Protein AF-0000000078023598 (afdb_homodimer)

Secondary structure (DSSP, 8-state):
----SS-TT-EEEETTT--EEEEEEEESS---SSPPSSGGGG-HHHHTS-EEEEEEE-TTS-EEEEEEEGGGEEE---S--TT-HHHHHHHHHHHHHHHS-----/----SS-TT-EEEETTT--EEEEEEEESS---SS--SSGGGG-HHHHTS-EEEEEEE-TTS-EEEEEEEGGGEEE---S--TT-HHHHHHHHHHHHHHHS-----

pLDDT: mean 86.5, std 14.93, range [25.38, 97.88]

Foldseek 3Di:
DLDQPDDALFWKAFPPQRWIKGFHDKDQFQDDPDDDPDCQCVDPVQRNHMKTFIFTQDPVRDTDTDIGTSVRIGHDDDLDDPVNVVRNVSSVVRVVVVVDDPPPD/DLDQPDDALFWKAFPPQRWIKGFHDKDQFQDDPDDDPDCQCVDPVQRNHMKTFIFTQDPVRDTDTDIGTSVRIGHDDDLDDPVNVVRNVSSVVRVVVVVDDPPPD

Sequence (210 aa):
MIASKFGIGQQVRHSLLGYLGVVVDIDPEYSLDEPAEDDLADNDALRSAPWYHVVMEDDDGQAVHTYLAEAQLSGESQDEHPEQPSMDELAASIRQQLQAPRLRNMIASKFGIGQQVRHSLLGYLGVVVDIDPEYSLDEPAEDDLADNDALRSAPWYHVVMEDDDGQAVHTYLAEAQLSGESQDEHPEQPSMDELAASIRQQLQAPRLRN

Structure (mmCIF, N/CA/C/O backbone):
data_AF-0000000078023598-model_v1
#
loop_
_entity.id
_entity.type
_entity.pdbx_description
1 polymer 'Heat shock protein HspQ'
#
loop_
_atom_site.group_PDB
_atom_site.id
_atom_site.type_symbol
_atom_site.label_atom_id
_atom_site.label_alt_id
_atom_site.label_comp_id
_atom_site.label_asym_id
_atom_site.label_entity_id
_atom_site.label_seq_id
_atom_site.pdbx_PDB_ins_code
_atom_site.Cartn_x
_atom_site.Cartn_y
_atom_site.Cartn_z
_atom_site.occupancy
_atom_site.B_iso_or_equiv
_atom_site.auth_seq_id
_atom_site.auth_comp_id
_atom_site.auth_asym_id
_atom_site.auth_atom_id
_atom_site.pdbx_PDB_model_num
ATOM 1 N N . MET A 1 1 ? 3.197 7.695 22.516 1 46.38 1 MET A N 1
ATOM 2 C CA . MET A 1 1 ? 2.373 7.039 21.516 1 46.38 1 MET A CA 1
ATOM 3 C C . MET A 1 1 ? 1.966 8.031 20.422 1 46.38 1 MET A C 1
ATOM 5 O O . MET A 1 1 ? 1.376 9.07 20.703 1 46.38 1 MET A O 1
ATOM 9 N N . ILE A 1 2 ? 2.893 8.289 19.469 1 59.94 2 ILE A N 1
ATOM 10 C CA . ILE A 1 2 ? 2.525 9.328 18.516 1 59.94 2 ILE A CA 1
ATOM 11 C C . ILE A 1 2 ? 1.099 9.094 18.016 1 59.94 2 ILE A C 1
ATOM 13 O O . ILE A 1 2 ? 0.744 7.977 17.625 1 59.94 2 ILE A O 1
ATOM 17 N N . ALA A 1 3 ? 0.263 10.062 18.422 1 77 3 ALA A N 1
ATOM 18 C CA . ALA A 1 3 ? -1.178 10.062 18.172 1 77 3 ALA A CA 1
ATOM 19 C C . ALA A 1 3 ? -1.483 10.234 16.688 1 77 3 ALA A C 1
ATOM 21 O O . ALA A 1 3 ? -1.343 11.328 16.141 1 77 3 ALA A O 1
ATOM 22 N N . SER A 1 4 ? -1.584 9.211 15.93 1 90.12 4 SER A N 1
ATOM 23 C CA . SER A 1 4 ? -2.049 9.305 14.547 1 90.12 4 SER A CA 1
ATOM 24 C C . SER A 1 4 ? -3.572 9.328 14.477 1 90.12 4 SER A C 1
ATOM 26 O O . SER A 1 4 ? -4.246 8.625 15.234 1 90.12 4 SER A O 1
ATOM 28 N N . LYS A 1 5 ? -4.102 10.227 13.711 1 93.88 5 LYS A N 1
ATOM 29 C CA . LYS A 1 5 ? -5.543 10.398 13.562 1 93.88 5 LYS A CA 1
ATOM 30 C C . LYS A 1 5 ? -6.168 9.219 12.828 1 93.88 5 LYS A C 1
ATOM 32 O O . LYS A 1 5 ? -7.316 8.852 13.094 1 93.88 5 LYS A O 1
ATOM 37 N N . PHE A 1 6 ? -5.449 8.688 11.938 1 96.25 6 PHE A N 1
ATOM 38 C CA . PHE A 1 6 ? -5.938 7.594 11.109 1 96.25 6 PHE A CA 1
ATOM 39 C C . PHE A 1 6 ? -5.09 6.34 11.312 1 96.25 6 PHE A C 1
ATOM 41 O O . PHE A 1 6 ? -3.9 6.434 11.617 1 96.25 6 PHE A O 1
ATOM 48 N N . GLY A 1 7 ? -5.746 5.184 11.18 1 93.69 7 GLY A N 1
ATOM 49 C CA . GLY A 1 7 ? -5.047 3.924 11.383 1 93.69 7 GLY A CA 1
ATOM 50 C C . GLY A 1 7 ? -4.836 3.145 10.094 1 93.69 7 GLY A C 1
ATOM 51 O O . GLY A 1 7 ? -5.477 3.428 9.078 1 93.69 7 GLY A O 1
ATOM 52 N N . ILE A 1 8 ? -3.926 2.188 10.211 1 93.31 8 ILE A N 1
ATOM 53 C CA . ILE A 1 8 ? -3.66 1.318 9.07 1 93.31 8 ILE A CA 1
ATOM 54 C C . ILE A 1 8 ? -4.918 0.528 8.719 1 93.31 8 ILE A C 1
ATOM 56 O O . ILE A 1 8 ? -5.598 0.007 9.609 1 93.31 8 ILE A O 1
ATOM 60 N N . GLY A 1 9 ? -5.23 0.438 7.41 1 94.88 9 GLY A N 1
ATOM 61 C CA . GLY A 1 9 ? -6.434 -0.244 6.957 1 94.88 9 GLY A CA 1
ATOM 62 C C . GLY A 1 9 ? -7.648 0.663 6.902 1 94.88 9 GLY A C 1
ATOM 63 O O . GLY A 1 9 ? -8.695 0.279 6.371 1 94.88 9 GLY A O 1
ATOM 64 N N . GLN A 1 10 ? -7.578 1.813 7.453 1 95.56 10 GLN A N 1
ATOM 65 C CA . GLN A 1 10 ? -8.664 2.783 7.445 1 95.56 10 GLN A CA 1
ATOM 66 C C . GLN A 1 10 ? -8.766 3.488 6.098 1 95.56 10 GLN A C 1
ATOM 68 O O . GLN A 1 10 ? -7.746 3.807 5.48 1 95.56 10 GLN A O 1
ATOM 73 N N . GLN A 1 11 ? -10.023 3.701 5.68 1 97.69 11 GLN A N 1
ATOM 74 C CA . GLN A 1 11 ? -10.227 4.461 4.453 1 97.69 11 GLN A CA 1
ATOM 75 C C . GLN A 1 11 ? -10.273 5.961 4.734 1 97.69 11 GLN A C 1
ATOM 77 O O . GLN A 1 11 ? -10.844 6.395 5.734 1 97.69 11 GLN A O 1
ATOM 82 N N . VAL A 1 12 ? -9.641 6.727 3.895 1 97.88 12 VAL A N 1
ATOM 83 C CA . VAL A 1 12 ? -9.531 8.172 4.039 1 97.88 12 VAL A CA 1
ATOM 84 C C . VAL A 1 12 ? -9.719 8.844 2.68 1 97.88 12 VAL A C 1
ATOM 86 O O . VAL A 1 12 ? -9.789 8.172 1.65 1 97.88 12 VAL A O 1
ATOM 89 N N . ARG A 1 13 ? -9.836 10.18 2.725 1 97.44 13 ARG A N 1
ATOM 90 C CA . ARG A 1 13 ? -9.906 10.961 1.495 1 97.44 13 ARG A CA 1
ATOM 91 C C . ARG A 1 13 ? -8.859 12.07 1.488 1 97.44 13 ARG A C 1
ATOM 93 O O . ARG A 1 13 ? -8.523 12.617 2.539 1 97.44 13 ARG A O 1
ATOM 100 N N . HIS A 1 14 ? -8.297 12.312 0.269 1 97.06 14 HIS A N 1
ATOM 101 C CA . HIS A 1 14 ? -7.488 13.516 0.123 1 97.06 14 HIS A CA 1
ATOM 102 C C . HIS A 1 14 ? -8.312 14.773 0.375 1 97.06 14 HIS A C 1
ATOM 104 O O . HIS A 1 14 ? -9.336 14.992 -0.283 1 97.06 14 HIS A O 1
ATOM 110 N N . SER A 1 15 ? -7.902 15.586 1.204 1 96 15 SER A N 1
ATOM 111 C CA . SER A 1 15 ? -8.703 16.719 1.678 1 96 15 SER A CA 1
ATOM 112 C C . SER A 1 15 ? -9.031 17.672 0.541 1 96 15 SER A C 1
ATOM 114 O O . SER A 1 15 ? -10.125 18.25 0.501 1 96 15 SER A O 1
ATOM 116 N N . LEU A 1 16 ? -8.195 17.859 -0.388 1 94.25 16 LEU A N 1
ATOM 117 C CA . LEU A 1 16 ? -8.367 18.844 -1.446 1 94.25 16 LEU A CA 1
ATOM 118 C C . LEU A 1 16 ? -8.977 18.203 -2.691 1 94.25 16 LEU A C 1
ATOM 120 O O . LEU A 1 16 ? -9.898 18.766 -3.297 1 94.25 16 LEU A O 1
ATOM 124 N N . LEU A 1 17 ? -8.547 17.031 -3.02 1 94.94 17 LEU A N 1
ATOM 125 C CA . LEU A 1 17 ? -8.93 16.422 -4.289 1 94.94 17 LEU A CA 1
ATOM 126 C C . LEU A 1 17 ? -10.117 15.477 -4.102 1 94.94 17 LEU A C 1
ATOM 128 O O . LEU A 1 17 ? -10.797 15.125 -5.066 1 94.94 17 LEU A O 1
ATOM 132 N N . GLY A 1 18 ? -10.289 14.992 -2.895 1 95.69 18 GLY A N 1
ATOM 133 C CA . GLY A 1 18 ? -11.414 14.133 -2.586 1 95.69 18 GLY A CA 1
ATOM 134 C C . GLY A 1 18 ? -11.188 12.688 -2.998 1 95.69 18 GLY A C 1
ATOM 135 O O . GLY A 1 18 ? -12.117 11.875 -2.957 1 95.69 18 GLY A O 1
ATOM 136 N N . TYR A 1 19 ? -10.039 12.359 -3.416 1 96.44 19 TYR A N 1
ATOM 137 C CA . TYR A 1 19 ? -9.734 10.992 -3.834 1 96.44 19 TYR A CA 1
ATOM 138 C C . TYR A 1 19 ? -9.844 10.023 -2.66 1 96.44 19 TYR A C 1
ATOM 140 O O . TYR A 1 19 ? -9.336 10.305 -1.572 1 96.44 19 TYR A O 1
ATOM 148 N N . LEU A 1 20 ? -10.531 8.914 -2.939 1 97.25 20 LEU A N 1
ATOM 149 C CA . LEU A 1 20 ? -10.648 7.867 -1.934 1 97.25 20 LEU A CA 1
ATOM 150 C C . LEU A 1 20 ? -9.375 7.039 -1.857 1 97.25 20 LEU A C 1
ATOM 152 O O . LEU A 1 20 ? -8.773 6.715 -2.887 1 97.25 20 LEU A O 1
ATOM 156 N N . GLY A 1 21 ? -9 6.723 -0.637 1 97.69 21 GLY A N 1
ATOM 157 C CA . GLY A 1 21 ? -7.812 5.91 -0.458 1 97.69 21 GLY A CA 1
ATOM 158 C C . GLY A 1 21 ? -7.844 5.074 0.81 1 97.69 21 GLY A C 1
ATOM 159 O O . GLY A 1 21 ? -8.805 5.141 1.577 1 97.69 21 GLY A O 1
ATOM 160 N N . VAL A 1 22 ? -6.816 4.199 0.979 1 97.38 22 VAL A N 1
ATOM 161 C CA . VAL A 1 22 ? -6.645 3.322 2.135 1 97.38 22 VAL A CA 1
ATOM 162 C C . VAL A 1 22 ? -5.25 3.508 2.723 1 97.38 22 VAL A C 1
ATOM 164 O O . VAL A 1 22 ? -4.254 3.494 1.994 1 97.38 22 VAL A O 1
ATOM 167 N N . VAL A 1 23 ? -5.172 3.68 4.109 1 96.81 23 VAL A N 1
ATOM 168 C CA . VAL A 1 23 ? -3.887 3.828 4.785 1 96.81 23 VAL A CA 1
ATOM 169 C C . VAL A 1 23 ? -3.176 2.479 4.848 1 96.81 23 VAL A C 1
ATOM 171 O O . VAL A 1 23 ? -3.713 1.513 5.398 1 96.81 23 VAL A O 1
ATOM 174 N N . VAL A 1 24 ? -1.938 2.473 4.336 1 95.94 24 VAL A N 1
ATOM 175 C CA . VAL A 1 24 ? -1.23 1.196 4.312 1 95.94 24 VAL A CA 1
ATOM 176 C C . VAL A 1 24 ? -0.095 1.216 5.332 1 95.94 24 VAL A C 1
ATOM 178 O O . VAL A 1 24 ? 0.401 0.162 5.738 1 95.94 24 VAL A O 1
ATOM 181 N N . ASP A 1 25 ? 0.385 2.354 5.676 1 94.62 25 ASP A N 1
ATOM 182 C CA . ASP A 1 25 ? 1.445 2.512 6.664 1 94.62 25 ASP A CA 1
ATOM 183 C C . ASP A 1 25 ? 1.457 3.928 7.238 1 94.62 25 ASP A C 1
ATOM 185 O O . ASP A 1 25 ? 0.926 4.855 6.621 1 94.62 25 ASP A O 1
ATOM 189 N N . ILE A 1 26 ? 2.037 4.023 8.438 1 93.81 26 ILE A N 1
ATOM 190 C CA . ILE A 1 26 ? 2.082 5.312 9.117 1 93.81 26 ILE A CA 1
ATOM 191 C C . ILE A 1 26 ? 3.494 5.574 9.633 1 93.81 26 ILE A C 1
ATOM 193 O O . ILE A 1 26 ? 4.094 4.719 10.289 1 93.81 26 ILE A O 1
ATOM 197 N N . ASP A 1 27 ? 3.98 6.754 9.32 1 92 27 ASP A N 1
ATOM 198 C CA . ASP A 1 27 ? 5.227 7.246 9.898 1 92 27 ASP A CA 1
ATOM 199 C C . ASP A 1 27 ? 4.961 8.344 10.922 1 92 27 ASP A C 1
ATOM 201 O O . ASP A 1 27 ? 4.234 9.297 10.641 1 92 27 ASP A O 1
ATOM 205 N N . PRO A 1 28 ? 5.602 8.18 12.086 1 91.75 28 PRO A N 1
ATOM 206 C CA . PRO A 1 28 ? 5.383 9.203 13.109 1 91.75 28 PRO A CA 1
ATOM 207 C C . PRO A 1 28 ? 5.793 10.602 12.641 1 91.75 28 PRO A C 1
ATOM 209 O O . PRO A 1 28 ? 5.25 11.594 13.117 1 91.75 28 PRO A O 1
ATOM 212 N N . GLU A 1 29 ? 6.793 10.602 11.789 1 91.19 29 GLU A N 1
ATOM 213 C CA . GLU A 1 29 ? 7.262 11.828 11.164 1 91.19 29 GLU A CA 1
ATOM 214 C C . GLU A 1 29 ? 7.711 11.586 9.727 1 91.19 29 GLU A C 1
ATOM 216 O O . GLU A 1 29 ? 7.832 10.438 9.297 1 91.19 29 GLU A O 1
ATOM 221 N N . TYR A 1 30 ? 7.852 12.773 8.938 1 89.81 30 TYR A N 1
ATOM 222 C CA . TYR A 1 30 ? 8.32 12.625 7.566 1 89.81 30 TYR A CA 1
ATOM 223 C C . TYR A 1 30 ? 9.586 11.781 7.508 1 89.81 30 TYR A C 1
ATOM 225 O O . TYR A 1 30 ? 10.539 12.039 8.25 1 89.81 30 TYR A O 1
ATOM 233 N N . SER A 1 31 ? 9.609 10.781 6.621 1 85.25 31 SER A N 1
ATOM 234 C CA . SER A 1 31 ? 10.711 9.828 6.684 1 85.25 31 SER A CA 1
ATOM 235 C C . SER A 1 31 ? 11.32 9.602 5.309 1 85.25 31 SER A C 1
ATOM 237 O O . SER A 1 31 ? 12.203 8.75 5.145 1 85.25 31 SER A O 1
ATOM 239 N N . LEU A 1 32 ? 10.938 10.312 4.27 1 83.81 32 LEU A N 1
ATOM 240 C CA . LEU A 1 32 ? 11.5 10.094 2.939 1 83.81 32 LEU A CA 1
ATOM 241 C C . LEU A 1 32 ? 12.727 10.969 2.713 1 83.81 32 LEU A C 1
ATOM 243 O O . LEU A 1 32 ? 12.805 12.078 3.24 1 83.81 32 LEU A O 1
ATOM 247 N N . ASP A 1 33 ? 13.648 10.336 1.998 1 74.62 33 ASP A N 1
ATOM 248 C CA . ASP A 1 33 ? 14.852 11.102 1.668 1 74.62 33 ASP A CA 1
ATOM 249 C C . ASP A 1 33 ? 14.555 12.141 0.586 1 74.62 33 ASP A C 1
ATOM 251 O O . ASP A 1 33 ? 15.117 13.234 0.607 1 74.62 33 ASP A O 1
ATOM 255 N N . GLU A 1 34 ? 13.789 11.703 -0.393 1 62.75 34 GLU A N 1
ATOM 256 C CA . GLU A 1 34 ? 13.531 12.656 -1.473 1 62.75 34 GLU A CA 1
ATOM 257 C C . GLU A 1 34 ? 12.344 13.555 -1.144 1 62.75 34 GLU A C 1
ATOM 259 O O . GLU A 1 34 ? 11.312 13.086 -0.651 1 62.75 34 GLU A O 1
ATOM 264 N N . PRO A 1 35 ? 12.625 14.758 -1.331 1 55.38 35 PRO A N 1
ATOM 265 C CA . PRO A 1 35 ? 11.586 15.742 -1.008 1 55.38 35 PRO A CA 1
ATOM 266 C C . PRO A 1 35 ? 10.25 15.414 -1.669 1 55.38 35 PRO A C 1
ATOM 268 O O . PRO A 1 35 ? 10.219 14.836 -2.756 1 55.38 35 PRO A O 1
ATOM 271 N N . ALA A 1 36 ? 9.273 15.352 -0.817 1 55.97 36 ALA A N 1
ATOM 272 C CA . ALA A 1 36 ? 7.914 15.234 -1.339 1 55.97 36 ALA A CA 1
ATOM 273 C C . ALA A 1 36 ? 7.672 16.219 -2.471 1 55.97 36 ALA A C 1
ATOM 275 O O . ALA A 1 36 ? 8.32 17.266 -2.537 1 55.97 36 ALA A O 1
ATOM 276 N N . GLU A 1 37 ? 7.16 15.641 -3.625 1 55.44 37 GLU A N 1
ATOM 277 C CA . GLU A 1 37 ? 6.82 16.594 -4.672 1 55.44 37 GLU A CA 1
ATOM 278 C C . GLU A 1 37 ? 6.23 17.875 -4.078 1 55.44 37 GLU A C 1
ATOM 280 O O . GLU A 1 37 ? 6.316 18.938 -4.688 1 55.44 37 GLU A O 1
ATOM 285 N N . ASP A 1 38 ? 5.617 17.688 -2.949 1 56.69 38 ASP A N 1
ATOM 286 C CA . ASP A 1 38 ? 4.941 18.875 -2.445 1 56.69 38 ASP A CA 1
ATOM 287 C C . ASP A 1 38 ? 5.781 19.578 -1.38 1 56.69 38 ASP A C 1
ATOM 289 O O . ASP A 1 38 ? 6.52 18.922 -0.636 1 56.69 38 ASP A O 1
ATOM 293 N N . ASP A 1 39 ? 5.793 20.844 -1.465 1 60.84 39 ASP A N 1
ATOM 294 C CA . ASP A 1 39 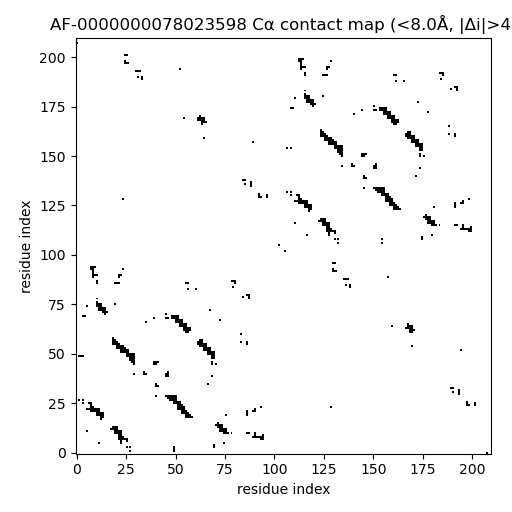? 6.453 21.812 -0.61 1 60.84 39 ASP A CA 1
ATOM 295 C C . ASP A 1 39 ? 6.062 21.625 0.853 1 60.84 39 ASP A C 1
ATOM 297 O O . ASP A 1 39 ? 6.602 22.297 1.738 1 60.84 39 ASP A O 1
ATOM 301 N N . LEU A 1 40 ? 5.223 20.719 1.104 1 73.62 40 LEU A N 1
ATOM 302 C CA . LEU A 1 40 ? 4.742 20.578 2.475 1 73.62 40 LEU A CA 1
ATOM 303 C C . LEU A 1 40 ? 5.832 20 3.373 1 73.62 40 LEU A C 1
ATOM 305 O O . LEU A 1 40 ? 5.941 20.375 4.543 1 73.62 40 LEU A O 1
ATOM 309 N N . ALA A 1 41 ? 6.645 19.297 2.695 1 69.69 41 ALA A N 1
ATOM 310 C CA . ALA A 1 41 ? 7.707 18.656 3.469 1 69.69 41 ALA A CA 1
ATOM 311 C C . ALA A 1 41 ? 8.781 19.672 3.852 1 69.69 41 ALA A C 1
ATOM 313 O O . ALA A 1 41 ? 9.672 19.359 4.652 1 69.69 41 ALA A O 1
ATOM 314 N N . ASP A 1 42 ? 8.562 20.781 3.344 1 76.94 42 ASP A N 1
ATOM 315 C CA . ASP A 1 42 ? 9.523 21.828 3.699 1 76.94 42 ASP A CA 1
ATOM 316 C C . ASP A 1 42 ? 9.109 22.547 4.977 1 76.94 42 ASP A C 1
ATOM 318 O O . ASP A 1 42 ? 9.883 23.328 5.539 1 76.94 42 ASP A O 1
ATOM 322 N N . ASN A 1 43 ? 7.922 22.281 5.332 1 82.31 43 ASN A N 1
ATOM 323 C CA . ASN A 1 43 ? 7.402 22.844 6.574 1 82.31 43 ASN A CA 1
ATOM 324 C C . ASN A 1 43 ? 7.742 21.969 7.777 1 82.31 43 ASN A C 1
ATOM 326 O O . ASN A 1 43 ? 7.25 20.844 7.883 1 82.31 43 ASN A O 1
ATOM 330 N N . ASP A 1 44 ? 8.523 22.453 8.602 1 83.06 44 ASP A N 1
ATOM 331 C CA . ASP A 1 44 ? 9.031 21.703 9.742 1 83.06 44 ASP A CA 1
ATOM 332 C C . ASP A 1 44 ? 7.891 21.172 10.602 1 83.06 44 ASP A C 1
ATOM 334 O O . ASP A 1 44 ? 7.961 20.047 11.109 1 83.06 44 ASP A O 1
ATOM 338 N N . ALA A 1 45 ? 6.969 22.047 10.797 1 85.62 45 ALA A N 1
ATOM 339 C CA . ALA A 1 45 ? 5.832 21.641 11.617 1 85.62 45 ALA A CA 1
ATOM 340 C C . ALA A 1 45 ? 5.125 20.438 11.016 1 85.62 45 ALA A C 1
ATOM 342 O O . ALA A 1 45 ? 4.723 19.516 11.742 1 85.62 45 ALA A O 1
ATOM 343 N N . LEU A 1 46 ? 5.02 20.5 9.727 1 85.88 46 LEU A N 1
ATOM 344 C CA . LEU A 1 46 ? 4.359 19.391 9.055 1 85.88 46 LEU A CA 1
ATOM 345 C C . LEU A 1 46 ? 5.258 18.156 9.039 1 85.88 46 LEU A C 1
ATOM 347 O O . LEU A 1 46 ? 4.77 17.031 9.133 1 85.88 46 LEU A O 1
ATOM 351 N N . ARG A 1 47 ? 6.477 18.375 9 1 87.12 47 ARG A N 1
ATOM 352 C CA . ARG A 1 47 ? 7.41 17.25 8.961 1 87.12 47 ARG A CA 1
ATOM 353 C C . ARG A 1 47 ? 7.41 16.484 10.281 1 87.12 47 ARG A C 1
ATOM 355 O O . ARG A 1 47 ? 7.691 15.289 10.305 1 87.12 47 ARG A O 1
ATOM 362 N N . SER A 1 48 ? 7.074 17.203 11.359 1 89 48 SER A N 1
ATOM 363 C CA . SER A 1 48 ? 7.109 16.594 12.68 1 89 48 SER A CA 1
ATOM 364 C C . SER A 1 48 ? 5.773 15.938 13.016 1 89 48 SER A C 1
ATOM 366 O O . SER A 1 48 ? 5.637 15.305 14.07 1 89 48 SER A O 1
ATOM 368 N N . ALA A 1 49 ? 4.855 16.031 12.102 1 91.62 49 ALA A N 1
ATOM 369 C CA . ALA A 1 49 ? 3.551 15.398 12.258 1 91.62 49 ALA A CA 1
ATOM 370 C C . ALA A 1 49 ? 3.521 14.031 11.586 1 91.62 49 ALA A C 1
ATOM 372 O O . ALA A 1 49 ? 4.414 13.703 10.797 1 91.62 49 ALA A O 1
ATOM 373 N N . PRO A 1 50 ? 2.549 13.25 11.938 1 94.19 50 PRO A N 1
ATOM 374 C CA . PRO A 1 50 ? 2.449 11.938 11.297 1 94.19 50 PRO A CA 1
ATOM 375 C C . PRO A 1 50 ? 2.221 12.031 9.789 1 94.19 50 PRO A C 1
ATOM 377 O O . PRO A 1 50 ? 1.461 12.891 9.328 1 94.19 50 PRO A O 1
ATOM 380 N N . TRP A 1 51 ? 2.904 11.211 9.055 1 93.81 51 TRP A N 1
ATOM 381 C CA . TRP A 1 51 ? 2.742 11.047 7.613 1 93.81 51 TRP A CA 1
ATOM 382 C C . TRP A 1 51 ? 2.236 9.648 7.277 1 93.81 51 TRP A C 1
ATOM 384 O O . TRP A 1 51 ? 2.574 8.68 7.961 1 93.81 51 TRP A O 1
ATOM 394 N N . TYR A 1 52 ? 1.472 9.57 6.195 1 95.38 52 TYR A N 1
ATOM 395 C CA . TYR A 1 52 ? 0.753 8.344 5.887 1 95.38 52 TYR A CA 1
ATOM 396 C C . TYR A 1 52 ? 1.069 7.863 4.477 1 95.38 52 TYR A C 1
ATOM 398 O O . TYR A 1 52 ? 1.071 8.656 3.531 1 95.38 52 TYR A O 1
ATOM 406 N N . HIS A 1 53 ? 1.444 6.602 4.406 1 95.44 53 HIS A N 1
ATOM 407 C CA . HIS A 1 53 ? 1.429 5.949 3.102 1 95.44 53 HIS A CA 1
ATOM 408 C C . HIS A 1 53 ? 0.019 5.504 2.725 1 95.44 53 HIS A C 1
ATOM 410 O O . HIS A 1 53 ? -0.546 4.609 3.357 1 95.44 53 HIS A O 1
ATOM 416 N N . VAL A 1 54 ? -0.529 6.066 1.616 1 97.12 54 VAL A N 1
ATOM 417 C CA . VAL A 1 54 ? -1.92 5.836 1.242 1 97.12 54 VAL A CA 1
ATOM 418 C C . VAL A 1 54 ? -1.995 5.383 -0.214 1 97.12 54 VAL A C 1
ATOM 420 O O . VAL A 1 54 ? -1.312 5.938 -1.079 1 97.12 54 VAL A O 1
ATOM 423 N N . VAL A 1 55 ? -2.758 4.367 -0.447 1 97.12 55 VAL A N 1
ATOM 424 C CA . VAL A 1 55 ? -3.127 4.012 -1.813 1 97.12 55 VAL A CA 1
ATOM 425 C C . VAL A 1 55 ? -4.434 4.707 -2.193 1 97.12 55 VAL A C 1
ATOM 427 O O . VAL A 1 55 ? -5.492 4.406 -1.636 1 97.12 55 VAL A O 1
ATOM 430 N N . MET A 1 56 ? -4.305 5.617 -3.182 1 96.94 56 MET A N 1
ATOM 431 C CA . MET A 1 56 ? -5.465 6.414 -3.582 1 96.94 56 MET A CA 1
ATOM 432 C C . MET A 1 56 ? -5.871 6.094 -5.016 1 96.94 56 MET A C 1
ATOM 434 O O . MET A 1 56 ? -5.02 5.859 -5.871 1 96.94 56 MET A O 1
ATOM 438 N N . GLU A 1 57 ? -7.121 6.125 -5.164 1 95.31 57 GLU A N 1
ATOM 439 C CA . GLU A 1 57 ? -7.613 5.984 -6.531 1 95.31 57 GLU A CA 1
ATOM 440 C C . GLU A 1 57 ? -7.785 7.348 -7.199 1 95.31 57 GLU A C 1
ATOM 442 O O . GLU A 1 57 ? -8.531 8.195 -6.707 1 95.31 57 GLU A O 1
ATOM 447 N N . ASP A 1 58 ? -7.105 7.453 -8.289 1 92.38 58 ASP A N 1
ATOM 448 C CA . ASP A 1 58 ? -7.18 8.75 -8.961 1 92.38 58 ASP A CA 1
ATOM 449 C C . ASP A 1 58 ? -8.359 8.797 -9.93 1 92.38 58 ASP A C 1
ATOM 451 O O . ASP A 1 58 ? -9.203 7.891 -9.938 1 92.38 58 ASP A O 1
ATOM 455 N N . ASP A 1 59 ? -8.453 9.891 -10.758 1 91.75 59 ASP A N 1
ATOM 456 C CA . ASP A 1 59 ? -9.586 10.125 -11.641 1 91.75 59 ASP A CA 1
ATOM 457 C C . ASP A 1 59 ? -9.664 9.062 -12.742 1 91.75 59 ASP A C 1
ATOM 459 O O . ASP A 1 59 ? -10.727 8.836 -13.32 1 91.75 59 ASP A O 1
ATOM 463 N N . ASP A 1 60 ? -8.586 8.383 -13.055 1 89.75 60 ASP A N 1
ATOM 464 C CA . ASP A 1 60 ? -8.539 7.352 -14.078 1 89.75 60 ASP A CA 1
ATOM 465 C C . ASP A 1 60 ? -8.836 5.973 -13.484 1 89.75 60 ASP A C 1
ATOM 467 O O . ASP A 1 60 ? -8.781 4.965 -14.195 1 89.75 60 ASP A O 1
ATOM 471 N N . GLY A 1 61 ? -9.086 5.941 -12.211 1 90.06 61 GLY A N 1
ATOM 472 C CA . GLY A 1 61 ? -9.391 4.691 -11.539 1 90.06 61 GLY A CA 1
ATOM 473 C C . GLY A 1 61 ? -8.148 3.902 -11.156 1 90.06 61 GLY A C 1
ATOM 474 O O . GLY A 1 61 ? -8.242 2.715 -10.836 1 90.06 61 GLY A O 1
ATOM 475 N N . GLN A 1 62 ? -7.02 4.559 -11.266 1 91.56 62 GLN A N 1
ATOM 476 C CA . GLN A 1 62 ? -5.777 3.887 -10.891 1 91.56 62 GLN A CA 1
ATOM 477 C C . GLN A 1 62 ? -5.492 4.051 -9.398 1 91.56 62 GLN A C 1
ATOM 479 O O . GLN A 1 62 ? -5.699 5.129 -8.844 1 91.56 62 GLN A O 1
ATOM 484 N N . ALA A 1 63 ? -5.07 2.963 -8.836 1 95.31 63 ALA A N 1
ATOM 485 C CA . ALA A 1 63 ? -4.695 3.002 -7.426 1 95.31 63 ALA A CA 1
ATOM 486 C C . ALA A 1 63 ? -3.227 3.385 -7.262 1 95.31 63 ALA A C 1
ATOM 488 O O . ALA A 1 63 ? -2.338 2.549 -7.441 1 95.31 63 ALA A O 1
ATOM 489 N N . VAL A 1 64 ? -2.996 4.59 -6.832 1 95.38 64 VAL A N 1
ATOM 490 C CA . VAL A 1 64 ? -1.633 5.109 -6.777 1 95.38 64 VAL A CA 1
ATOM 491 C C . VAL A 1 64 ? -1.208 5.285 -5.32 1 95.38 64 VAL A C 1
ATOM 493 O O . VAL A 1 64 ? -1.96 5.828 -4.508 1 95.38 64 VAL A O 1
ATOM 496 N N . HIS A 1 65 ? -0.011 4.809 -5.047 1 95.75 65 HIS A N 1
ATOM 497 C CA . HIS A 1 65 ? 0.544 5.031 -3.719 1 95.75 65 HIS A CA 1
ATOM 498 C C . HIS A 1 65 ? 0.994 6.477 -3.543 1 95.75 65 HIS A C 1
ATOM 500 O O . HIS A 1 65 ? 1.727 7.008 -4.379 1 95.75 65 HIS A O 1
ATOM 506 N N . THR A 1 66 ? 0.576 7.066 -2.461 1 94.19 66 THR A N 1
ATOM 507 C CA . THR A 1 66 ? 0.89 8.461 -2.162 1 94.19 66 THR A CA 1
ATOM 508 C C . THR A 1 66 ? 1.317 8.617 -0.706 1 94.19 66 THR A C 1
ATOM 510 O O . THR A 1 66 ? 0.85 7.883 0.166 1 94.19 66 THR A O 1
ATOM 513 N N . TYR A 1 67 ? 2.289 9.414 -0.569 1 94 67 TYR A N 1
ATOM 514 C CA . TYR A 1 67 ? 2.76 9.758 0.767 1 94 67 TYR A CA 1
ATOM 515 C C . TYR A 1 67 ? 2.26 11.141 1.181 1 94 67 TYR A C 1
ATOM 517 O O . TYR A 1 67 ? 2.689 12.148 0.626 1 94 67 TYR A O 1
ATOM 525 N N . LEU A 1 68 ? 1.37 11.25 2.268 1 94.69 68 LEU A N 1
ATOM 526 C CA . LEU A 1 68 ? 0.665 12.484 2.59 1 94.69 68 LEU A CA 1
ATOM 527 C C . LEU A 1 68 ? 0.795 12.812 4.074 1 94.69 68 LEU A C 1
ATOM 529 O O . LEU A 1 68 ? 0.785 11.914 4.914 1 94.69 68 LEU A O 1
ATOM 533 N N . ALA A 1 69 ? 0.791 14.109 4.285 1 94.81 69 ALA A N 1
ATOM 534 C CA . ALA A 1 69 ? 0.733 14.57 5.672 1 94.81 69 ALA A CA 1
ATOM 535 C C . ALA A 1 69 ? -0.673 14.414 6.242 1 94.81 69 ALA A C 1
ATOM 537 O O . ALA A 1 69 ? -1.657 14.438 5.5 1 94.81 69 ALA A O 1
ATOM 538 N N . GLU A 1 70 ? -0.729 14.328 7.59 1 95.19 70 GLU A N 1
ATOM 539 C CA . GLU A 1 70 ? -2.014 14.188 8.266 1 95.19 70 GLU A CA 1
ATOM 540 C C . GLU A 1 70 ? -2.971 15.312 7.871 1 95.19 70 GLU A C 1
ATOM 542 O O . GLU A 1 70 ? -4.168 15.078 7.684 1 95.19 70 GLU A O 1
ATOM 547 N N . ALA A 1 71 ? -2.43 16.453 7.625 1 93.5 71 ALA A N 1
ATOM 548 C CA . ALA A 1 71 ? -3.223 17.641 7.297 1 93.5 71 ALA A CA 1
ATOM 549 C C . ALA A 1 71 ? -3.857 17.516 5.918 1 93.5 71 ALA A C 1
ATOM 551 O O . ALA A 1 71 ? -4.809 18.219 5.594 1 93.5 71 ALA A O 1
ATOM 552 N N . GLN A 1 72 ? -3.387 16.609 5.105 1 95.38 72 GLN A N 1
ATOM 553 C CA . GLN A 1 72 ? -3.871 16.469 3.738 1 95.38 72 GLN A CA 1
ATOM 554 C C . GLN A 1 72 ? -4.941 15.391 3.641 1 95.38 72 GLN A C 1
ATOM 556 O O . GLN A 1 72 ? -5.465 15.117 2.557 1 95.38 72 GLN A O 1
ATOM 561 N N . LEU A 1 73 ? -5.215 14.805 4.738 1 96.69 73 LEU A N 1
ATOM 562 C CA . LEU A 1 73 ? -6.16 13.695 4.742 1 96.69 73 LEU A CA 1
ATOM 563 C C . LEU A 1 73 ? -7.426 14.055 5.508 1 96.69 73 LEU A C 1
ATOM 565 O O . LEU A 1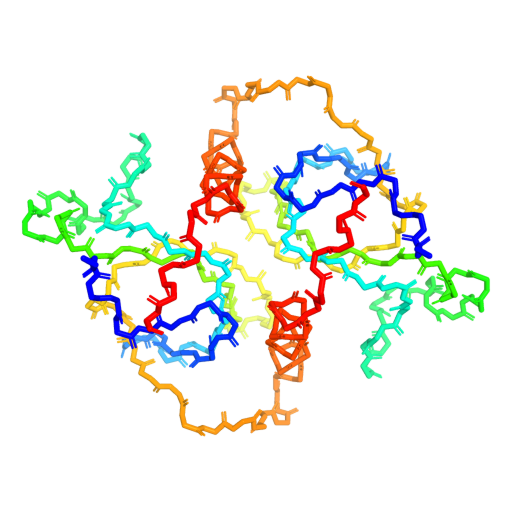 73 ? -7.375 14.82 6.477 1 96.69 73 LEU A O 1
ATOM 569 N N . SER A 1 74 ? -8.477 13.57 5.047 1 97.06 74 SER A N 1
ATOM 570 C CA . SER A 1 74 ? -9.742 13.633 5.762 1 97.06 74 SER A CA 1
ATOM 571 C C . SER A 1 74 ? -10.328 12.242 5.973 1 97.06 74 SER A C 1
ATOM 573 O O . SER A 1 74 ? -10.062 11.328 5.195 1 97.06 74 SER A O 1
ATOM 575 N N . GLY A 1 75 ? -11.062 12.062 7.008 1 95.19 75 GLY A N 1
ATOM 576 C CA . GLY A 1 75 ? -11.68 10.781 7.301 1 95.19 75 GLY A CA 1
ATOM 577 C C . GLY A 1 75 ? -12.781 10.414 6.324 1 95.19 75 GLY A C 1
ATOM 578 O O . GLY A 1 75 ? -13.398 11.289 5.715 1 95.19 75 GLY A O 1
ATOM 579 N N . GLU A 1 76 ? -12.867 9.156 6.074 1 95.12 76 GLU A N 1
ATOM 580 C CA . GLU A 1 76 ? -13.969 8.609 5.289 1 95.12 76 GLU A CA 1
ATOM 581 C C . GLU A 1 76 ? -14.906 7.777 6.156 1 95.12 76 GLU A C 1
ATOM 583 O O . GLU A 1 76 ? -14.477 6.832 6.82 1 95.12 76 GLU A O 1
ATOM 588 N N . SER A 1 77 ? -16.125 8.102 6.145 1 89.62 77 SER A N 1
ATOM 589 C CA . SER A 1 77 ? -17.078 7.457 7.047 1 89.62 77 SER A CA 1
ATOM 590 C C . SER A 1 77 ? -17.766 6.281 6.375 1 89.62 77 SER A C 1
ATOM 592 O O . SER A 1 77 ? -18.203 5.34 7.043 1 89.62 77 SER A O 1
ATOM 594 N N . GLN A 1 78 ? -17.828 6.316 5.055 1 89.81 78 GLN A N 1
ATOM 595 C CA . GLN A 1 78 ? -18.5 5.242 4.332 1 89.81 78 GLN A CA 1
ATOM 596 C C . GLN A 1 78 ? -17.609 4.004 4.23 1 89.81 78 GLN A C 1
ATOM 598 O O . GLN A 1 78 ? -16.422 4.109 3.92 1 89.81 78 GLN A O 1
ATOM 603 N N . ASP A 1 79 ? -18.219 2.912 4.426 1 86.5 79 ASP A N 1
ATOM 604 C CA . ASP A 1 79 ? -17.453 1.668 4.371 1 86.5 79 ASP A CA 1
ATOM 605 C C . ASP A 1 79 ? -17.516 1.042 2.98 1 86.5 79 ASP A C 1
ATOM 607 O O . ASP A 1 79 ? -16.656 0.25 2.609 1 86.5 79 ASP A O 1
ATOM 611 N N . GLU A 1 80 ? -18.562 1.398 2.402 1 91.62 80 GLU A N 1
ATOM 612 C CA . GLU A 1 80 ? -18.75 0.811 1.078 1 91.62 80 GLU A CA 1
ATOM 613 C C . GLU A 1 80 ? -18.75 1.884 -0.007 1 91.62 80 GLU A C 1
ATOM 615 O O . GLU A 1 80 ? -19.422 2.908 0.125 1 91.62 80 GLU A O 1
ATOM 620 N N . HIS A 1 81 ? -18.016 1.6 -0.991 1 94.38 81 HIS A N 1
ATOM 621 C CA . HIS A 1 81 ? -17.922 2.479 -2.15 1 94.38 81 HIS A CA 1
ATOM 622 C C . HIS A 1 81 ? -18.109 1.703 -3.449 1 94.38 81 HIS A C 1
ATOM 624 O O . HIS A 1 81 ? -17.125 1.245 -4.047 1 94.38 81 HIS A O 1
ATOM 630 N N . PRO A 1 82 ? -19.391 1.615 -3.904 1 89.94 82 PRO A N 1
ATOM 631 C CA . PRO A 1 82 ? -19.688 0.799 -5.086 1 89.94 82 PRO A CA 1
ATOM 632 C C . PRO A 1 82 ? -18.906 1.241 -6.32 1 89.94 82 PRO A C 1
ATOM 634 O O . PRO A 1 82 ? -18.625 0.426 -7.203 1 89.94 82 PRO A O 1
ATOM 637 N N . GLU A 1 83 ? -18.547 2.518 -6.41 1 90.06 83 GLU A N 1
ATOM 638 C CA . GLU A 1 83 ? -17.812 3.039 -7.566 1 90.06 83 GLU A CA 1
ATOM 639 C C . GLU A 1 83 ? -16.328 2.73 -7.465 1 90.06 83 GLU A C 1
ATOM 641 O O . GLU A 1 83 ? -15.594 2.861 -8.445 1 90.06 83 GLU A O 1
ATOM 646 N N . GLN A 1 84 ? -15.859 2.371 -6.344 1 91.75 84 GLN A N 1
ATOM 647 C CA . GLN A 1 84 ? -14.453 2.084 -6.102 1 91.75 84 GLN A CA 1
ATOM 648 C C . GLN A 1 84 ? -14.289 0.857 -5.207 1 91.75 84 GLN A C 1
ATOM 650 O O . GLN A 1 84 ? -13.688 0.939 -4.137 1 91.75 84 GLN A O 1
ATOM 655 N N . PRO A 1 85 ? -14.758 -0.304 -5.695 1 90.06 85 PRO A N 1
ATOM 656 C CA . PRO A 1 85 ? -14.719 -1.516 -4.871 1 90.06 85 PRO A CA 1
ATOM 657 C C . PRO A 1 85 ? -13.297 -1.96 -4.531 1 90.06 85 PRO A C 1
ATOM 659 O O . PRO A 1 85 ? -13.078 -2.604 -3.504 1 90.06 85 PRO A O 1
ATOM 662 N N . SER A 1 86 ? -12.344 -1.658 -5.41 1 88.31 86 SER A N 1
ATOM 663 C CA . SER A 1 86 ? -10.961 -2.053 -5.164 1 88.31 86 SER A CA 1
ATOM 664 C C . SER A 1 86 ? -10.438 -1.456 -3.863 1 88.31 86 SER A C 1
ATOM 666 O O . SER A 1 86 ? -9.68 -2.104 -3.137 1 88.31 86 SER A O 1
ATOM 668 N N . MET A 1 87 ? -10.867 -0.258 -3.559 1 94.5 87 MET A N 1
ATOM 669 C CA . MET A 1 87 ? -10.453 0.394 -2.32 1 94.5 87 MET A CA 1
ATOM 670 C C . MET A 1 87 ? -11.062 -0.301 -1.108 1 94.5 87 MET A C 1
ATOM 672 O O . MET A 1 87 ? -10.398 -0.468 -0.082 1 94.5 87 MET A O 1
ATOM 676 N N . ASP A 1 88 ? -12.328 -0.708 -1.227 1 94.44 88 ASP A N 1
ATOM 677 C CA . ASP A 1 88 ? -12.977 -1.437 -0.143 1 94.44 88 ASP A CA 1
ATOM 678 C C . ASP A 1 88 ? -12.289 -2.777 0.108 1 94.44 88 ASP A C 1
ATOM 680 O O . ASP A 1 88 ? -12.086 -3.168 1.258 1 94.44 88 ASP A O 1
ATOM 684 N N . GLU A 1 89 ? -11.953 -3.373 -0.91 1 91.62 89 GLU A N 1
ATOM 685 C CA . GLU A 1 89 ? -11.328 -4.688 -0.812 1 91.62 89 GLU A CA 1
ATOM 686 C C . GLU A 1 89 ? -9.93 -4.59 -0.201 1 91.62 89 GLU A C 1
ATOM 688 O O . GLU A 1 89 ? -9.555 -5.41 0.64 1 91.62 89 GLU A O 1
ATOM 693 N N . LEU A 1 90 ? -9.18 -3.617 -0.712 1 94 90 LEU A N 1
ATOM 694 C CA . LEU A 1 90 ? -7.855 -3.408 -0.135 1 94 90 LEU A CA 1
ATOM 695 C C . LEU A 1 90 ? -7.953 -3.109 1.356 1 94 90 LEU A C 1
ATOM 697 O O . LEU A 1 90 ? -7.219 -3.684 2.16 1 94 90 LEU A O 1
ATOM 701 N N . ALA A 1 91 ? -8.844 -2.277 1.718 1 95.81 91 ALA A N 1
ATOM 702 C CA . ALA A 1 91 ? -9.039 -1.932 3.123 1 95.81 91 ALA A CA 1
ATOM 703 C C . ALA A 1 91 ? -9.383 -3.168 3.951 1 95.81 91 ALA A C 1
ATOM 705 O O . ALA A 1 91 ? -8.805 -3.391 5.016 1 95.81 91 ALA A O 1
ATOM 706 N N . ALA A 1 92 ? -10.305 -3.939 3.479 1 93.44 92 ALA A N 1
ATOM 707 C CA . ALA A 1 92 ? -10.719 -5.152 4.176 1 93.44 92 ALA A CA 1
ATOM 708 C C . ALA A 1 92 ? -9.547 -6.113 4.355 1 93.44 92 ALA A C 1
ATOM 710 O O . ALA A 1 92 ? -9.383 -6.707 5.422 1 93.44 92 ALA A O 1
ATOM 711 N N . SER A 1 93 ? -8.805 -6.238 3.32 1 92.56 93 SER A N 1
ATOM 712 C CA . SER A 1 93 ? -7.66 -7.145 3.365 1 92.56 93 SER A CA 1
ATOM 713 C C . SER A 1 93 ? -6.648 -6.707 4.422 1 92.56 93 SER A C 1
ATOM 715 O O . SER A 1 93 ? -6.184 -7.523 5.219 1 92.56 93 SER A O 1
ATOM 717 N N . ILE A 1 94 ? -6.32 -5.492 4.492 1 93.06 94 ILE A N 1
ATOM 718 C CA . ILE A 1 94 ? -5.352 -4.965 5.445 1 93.06 94 ILE A CA 1
ATOM 719 C C . ILE A 1 94 ? -5.875 -5.137 6.867 1 93.06 94 ILE A C 1
ATOM 721 O O . ILE A 1 94 ? -5.141 -5.562 7.762 1 93.06 94 ILE A O 1
ATOM 725 N N . ARG A 1 95 ? -7.121 -4.855 7.062 1 92.94 95 ARG A N 1
ATOM 726 C CA . ARG A 1 95 ? -7.711 -5 8.391 1 92.94 95 ARG A CA 1
ATOM 727 C C . ARG A 1 95 ? -7.672 -6.453 8.852 1 92.94 95 ARG A C 1
ATOM 729 O O . ARG A 1 95 ? -7.414 -6.73 10.023 1 92.94 95 ARG A O 1
ATOM 736 N N . GLN A 1 96 ? -7.984 -7.309 7.918 1 89.81 96 GLN A N 1
ATOM 737 C CA . GLN A 1 96 ? -7.938 -8.727 8.242 1 89.81 96 GLN A CA 1
ATOM 738 C C . GLN A 1 96 ? -6.527 -9.164 8.625 1 89.81 96 GLN A C 1
ATOM 740 O O . GLN A 1 96 ? -6.348 -9.945 9.562 1 89.81 96 GLN A O 1
ATOM 745 N N . GLN A 1 97 ? -5.609 -8.688 7.906 1 84.75 97 GLN A N 1
ATOM 746 C CA . GLN A 1 97 ? -4.211 -9.016 8.18 1 84.75 97 GLN A CA 1
ATOM 747 C C . GLN A 1 97 ? -3.787 -8.523 9.555 1 84.75 97 GLN A C 1
ATOM 749 O O . GLN A 1 97 ? -3.014 -9.188 10.25 1 84.75 97 GLN A O 1
ATOM 754 N N . LEU A 1 98 ? -4.258 -7.348 9.984 1 84.62 98 LEU A N 1
ATOM 755 C CA . LEU A 1 98 ? -3.916 -6.77 11.281 1 84.62 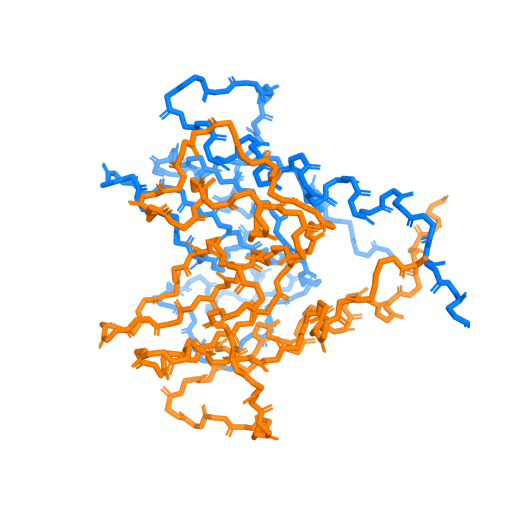98 LEU A CA 1
ATOM 756 C C . LEU A 1 98 ? -4.52 -7.59 12.422 1 84.62 98 LEU A C 1
ATOM 758 O O . LEU A 1 98 ? -4.016 -7.566 13.547 1 84.62 98 LEU A O 1
ATOM 762 N N . GLN A 1 99 ? -5.605 -8.195 12.117 1 81.88 99 GLN A N 1
ATOM 763 C CA . GLN A 1 99 ? -6.285 -8.992 13.133 1 81.88 99 GLN A CA 1
ATOM 764 C C . GLN A 1 99 ? -5.738 -10.414 13.164 1 81.88 99 GLN A C 1
ATOM 766 O O . GLN A 1 99 ? -5.996 -11.164 14.109 1 81.88 99 GLN A O 1
ATOM 771 N N . ALA A 1 100 ? -5.125 -10.852 12.102 1 71.94 100 ALA A N 1
ATOM 772 C CA . ALA A 1 100 ? -4.648 -12.227 12.016 1 71.94 100 ALA A CA 1
ATOM 773 C C . ALA A 1 100 ? -3.547 -12.492 13.039 1 71.94 100 ALA A C 1
ATOM 775 O O . ALA A 1 100 ? -2.67 -11.648 13.242 1 71.94 100 ALA A O 1
ATOM 776 N N . PRO A 1 101 ? -3.775 -13.508 13.898 1 59.34 101 PRO A N 1
ATOM 777 C CA . PRO A 1 101 ? -2.725 -13.875 14.852 1 59.34 101 PRO A CA 1
ATOM 778 C C . PRO A 1 101 ? -1.361 -14.055 14.188 1 59.34 101 PRO A C 1
ATOM 780 O O . PRO A 1 101 ? -1.285 -14.461 13.023 1 59.34 101 PRO A O 1
ATOM 783 N N . ARG A 1 102 ? -0.378 -13.195 14.43 1 52.19 102 ARG A N 1
ATOM 784 C CA . ARG A 1 102 ? 0.964 -13.406 13.898 1 52.19 102 ARG A CA 1
ATOM 785 C C . ARG A 1 102 ? 1.327 -14.883 13.898 1 52.19 102 ARG A C 1
ATOM 787 O O . ARG A 1 102 ? 1.157 -15.57 14.914 1 52.19 102 ARG A O 1
ATOM 794 N N . LEU A 1 103 ? 1.077 -15.492 12.812 1 39.75 103 LEU A N 1
ATOM 795 C CA . LEU A 1 103 ? 1.561 -16.859 12.93 1 39.75 103 LEU A CA 1
ATOM 796 C C . LEU A 1 103 ? 2.988 -16.891 13.461 1 39.75 103 LEU A C 1
ATOM 798 O O . LEU A 1 103 ? 3.9 -16.344 12.844 1 39.75 103 LEU A O 1
ATOM 802 N N . ARG A 1 104 ? 3.154 -16.469 14.68 1 36.44 104 ARG A N 1
ATOM 803 C CA . ARG A 1 104 ? 4.379 -16.875 15.367 1 36.44 104 ARG A CA 1
ATOM 804 C C . ARG A 1 104 ? 4.867 -18.234 14.867 1 36.44 104 ARG A C 1
ATOM 806 O O . ARG A 1 104 ? 4.145 -19.234 14.953 1 36.44 104 ARG A O 1
ATOM 813 N N . ASN A 1 105 ? 5.566 -17.969 13.633 1 25.38 105 ASN A N 1
ATOM 814 C CA . ASN A 1 105 ? 6.301 -19.219 13.578 1 25.38 105 ASN A CA 1
ATOM 815 C C . ASN A 1 105 ? 7.098 -19.469 14.852 1 25.38 105 ASN A C 1
ATOM 817 O O . ASN A 1 105 ? 7.656 -18.531 15.43 1 25.38 105 ASN A O 1
ATOM 821 N N . MET B 1 1 ? -0.668 -22.891 8 1 46.34 1 MET B N 1
ATOM 822 C CA . MET B 1 1 ? 0.067 -21.656 7.793 1 46.34 1 MET B CA 1
ATOM 823 C C . MET B 1 1 ? 0.305 -21.406 6.305 1 46.34 1 MET B C 1
ATOM 825 O O . MET B 1 1 ? 0.887 -22.25 5.617 1 46.34 1 MET B O 1
ATOM 829 N N . ILE B 1 2 ? -0.748 -20.891 5.621 1 59.84 2 ILE B N 1
ATOM 830 C CA . ILE B 1 2 ? -0.555 -20.781 4.18 1 59.84 2 ILE B CA 1
ATOM 831 C C . ILE B 1 2 ? 0.81 -20.172 3.883 1 59.84 2 ILE B C 1
ATOM 833 O O . ILE B 1 2 ? 1.173 -19.141 4.465 1 59.84 2 ILE B O 1
ATOM 837 N N . ALA B 1 3 ? 1.612 -21.016 3.26 1 76.69 3 ALA B N 1
ATOM 838 C CA . ALA B 1 3 ? 3.01 -20.75 2.932 1 76.69 3 ALA B CA 1
ATOM 839 C C . ALA B 1 3 ? 3.123 -19.672 1.854 1 76.69 3 ALA B C 1
ATOM 841 O O . ALA B 1 3 ? 2.807 -19.922 0.688 1 76.69 3 ALA B O 1
ATOM 842 N N . SER B 1 4 ? 3.211 -18.438 2.176 1 90.44 4 SER B N 1
ATOM 843 C CA . SER B 1 4 ? 3.506 -17.391 1.203 1 90.44 4 SER B CA 1
ATOM 844 C C . SER B 1 4 ? 5.004 -17.281 0.958 1 90.44 4 SER B C 1
ATOM 846 O O . SER B 1 4 ? 5.805 -17.406 1.888 1 90.44 4 SER B O 1
ATOM 848 N N . LYS B 1 5 ? 5.383 -17.203 -0.271 1 93.94 5 LYS B N 1
ATOM 849 C CA . LYS B 1 5 ? 6.785 -17.125 -0.663 1 93.94 5 LYS B CA 1
ATOM 850 C C . LYS B 1 5 ? 7.391 -15.781 -0.265 1 93.94 5 LYS B C 1
ATOM 852 O O . LYS B 1 5 ? 8.578 -15.695 0.049 1 93.94 5 LYS B O 1
ATOM 857 N N . PHE B 1 6 ? 6.605 -14.789 -0.319 1 96.25 6 PHE B N 1
ATOM 858 C CA . PHE B 1 6 ? 7.059 -13.438 -0.029 1 96.25 6 PHE B CA 1
ATOM 859 C C . PHE B 1 6 ? 6.32 -12.867 1.175 1 96.25 6 PHE B C 1
ATOM 861 O O . PHE B 1 6 ? 5.168 -13.227 1.43 1 96.25 6 PHE B O 1
ATOM 868 N N . GLY B 1 7 ? 7.008 -12.008 1.921 1 93.69 7 GLY B N 1
ATOM 869 C CA . GLY B 1 7 ? 6.414 -11.422 3.113 1 93.69 7 GLY B CA 1
ATOM 870 C C . GLY B 1 7 ? 6.098 -9.945 2.957 1 93.69 7 GLY B C 1
ATOM 871 O O . GLY B 1 7 ? 6.598 -9.289 2.039 1 93.69 7 GLY B O 1
ATOM 872 N N . ILE B 1 8 ? 5.262 -9.492 3.875 1 93.31 8 ILE B N 1
ATOM 873 C CA . ILE B 1 8 ? 4.91 -8.078 3.885 1 93.31 8 ILE B CA 1
ATOM 874 C C . ILE B 1 8 ? 6.16 -7.238 4.137 1 93.31 8 ILE B C 1
ATOM 876 O O . ILE B 1 8 ? 6.973 -7.566 5.004 1 93.31 8 ILE B O 1
ATOM 880 N N . GLY B 1 9 ? 6.328 -6.137 3.373 1 94.88 9 GLY B N 1
ATOM 881 C CA . GLY B 1 9 ? 7.504 -5.289 3.488 1 94.88 9 GLY B CA 1
ATOM 882 C C . GLY B 1 9 ? 8.648 -5.734 2.602 1 94.88 9 GLY B C 1
ATOM 883 O O . GLY B 1 9 ? 9.641 -5.02 2.455 1 94.88 9 GLY B O 1
ATOM 884 N N . GLN B 1 10 ? 8.578 -6.895 2.047 1 95.62 10 GLN B N 1
ATOM 885 C CA . GLN B 1 10 ? 9.602 -7.426 1.156 1 95.62 10 GLN B CA 1
ATOM 886 C C . GLN B 1 10 ? 9.5 -6.801 -0.233 1 95.62 10 GLN B C 1
ATOM 888 O O . GLN B 1 10 ? 8.398 -6.566 -0.736 1 95.62 10 GLN B O 1
ATOM 893 N N . GLN B 1 11 ? 10.688 -6.539 -0.798 1 97.69 11 GLN B N 1
ATOM 894 C CA . GLN B 1 11 ? 10.703 -6.043 -2.17 1 97.69 11 GLN B CA 1
ATOM 895 C C . GLN B 1 11 ? 10.688 -7.191 -3.172 1 97.69 11 GLN B C 1
ATOM 897 O O . GLN B 1 11 ? 11.352 -8.211 -2.967 1 97.69 11 GLN B O 1
ATOM 902 N N . VAL B 1 12 ? 9.922 -7.047 -4.215 1 97.88 12 VAL B N 1
ATOM 903 C CA . VAL B 1 12 ? 9.75 -8.062 -5.246 1 97.88 12 VAL B CA 1
ATOM 904 C C . VAL B 1 12 ? 9.734 -7.41 -6.625 1 97.88 12 VAL B C 1
ATOM 906 O O . VAL B 1 12 ? 9.719 -6.184 -6.734 1 97.88 12 VAL B O 1
ATOM 909 N N . ARG B 1 13 ? 9.781 -8.266 -7.648 1 97.44 13 ARG B N 1
ATOM 910 C CA . ARG B 1 13 ? 9.664 -7.785 -9.023 1 97.44 13 ARG B CA 1
ATOM 911 C C . ARG B 1 13 ? 8.555 -8.523 -9.766 1 97.44 13 ARG B C 1
ATOM 913 O O . ARG B 1 13 ? 8.312 -9.703 -9.516 1 97.44 13 ARG B O 1
ATOM 920 N N . HIS B 1 14 ? 7.844 -7.762 -10.633 1 97.06 14 HIS B N 1
ATOM 921 C CA . HIS B 1 14 ? 6.953 -8.438 -11.57 1 97.06 14 HIS B CA 1
ATOM 922 C C . HIS B 1 14 ? 7.73 -9.367 -12.5 1 97.06 14 HIS B C 1
ATOM 924 O O . HIS B 1 14 ? 8.648 -8.93 -13.195 1 97.06 14 HIS B O 1
ATOM 930 N N . SER B 1 15 ? 7.367 -10.539 -12.578 1 96 15 SER B N 1
ATOM 931 C CA . SER B 1 15 ? 8.156 -11.562 -13.258 1 96 15 SER B CA 1
ATOM 932 C C . SER B 1 15 ? 8.289 -11.258 -14.75 1 96 15 SER B C 1
ATOM 934 O O . SER B 1 15 ? 9.336 -11.516 -15.344 1 96 15 SER B O 1
ATOM 936 N N . LEU B 1 16 ? 7.336 -10.688 -15.367 1 94.31 16 LEU B N 1
ATOM 937 C CA . LEU B 1 16 ? 7.328 -10.461 -16.812 1 94.31 16 LEU B CA 1
ATOM 938 C C . LEU B 1 16 ? 7.824 -9.055 -17.141 1 94.31 16 LEU B C 1
ATOM 940 O O . LEU B 1 16 ? 8.625 -8.883 -18.062 1 94.31 16 LEU B O 1
ATOM 944 N N . LEU B 1 17 ? 7.414 -8.109 -16.375 1 94.94 17 LEU B N 1
ATOM 945 C CA . LEU B 1 17 ? 7.68 -6.719 -16.719 1 94.94 17 LEU B CA 1
ATOM 946 C C . LEU B 1 17 ? 8.93 -6.211 -16 1 94.94 17 LEU B C 1
ATOM 948 O O . LEU B 1 17 ? 9.508 -5.199 -16.406 1 94.94 17 LEU B O 1
ATOM 952 N N . GLY B 1 18 ? 9.281 -6.852 -14.914 1 95.69 18 GLY B N 1
ATOM 953 C CA . GLY B 1 18 ? 10.492 -6.492 -14.18 1 95.69 18 GLY B CA 1
ATOM 954 C C . GLY B 1 18 ? 10.305 -5.285 -13.281 1 95.69 18 GLY B C 1
ATOM 955 O O . GLY B 1 18 ? 11.273 -4.762 -12.727 1 95.69 18 GLY B O 1
ATOM 956 N N . TYR B 1 19 ? 9.125 -4.816 -13.141 1 96.31 19 TYR B N 1
ATOM 957 C CA . TYR B 1 19 ? 8.852 -3.658 -12.297 1 96.31 19 TYR B CA 1
ATOM 958 C C . TYR B 1 19 ? 9.156 -3.969 -10.836 1 96.31 19 TYR B C 1
ATOM 960 O O . TYR B 1 19 ? 8.766 -5.02 -10.328 1 96.31 19 TYR B O 1
ATOM 968 N N . LEU B 1 20 ? 9.867 -3.021 -10.211 1 97.31 20 LEU B N 1
ATOM 969 C CA . LEU B 1 20 ? 10.164 -3.146 -8.789 1 97.31 20 LEU B CA 1
ATOM 970 C C . LEU B 1 20 ? 8.945 -2.77 -7.949 1 97.31 20 LEU B C 1
ATOM 972 O O . LEU B 1 20 ? 8.25 -1.804 -8.258 1 97.31 20 LEU B O 1
ATOM 976 N N . GLY B 1 21 ? 8.742 -3.549 -6.906 1 97.62 21 GLY B N 1
ATOM 977 C CA . GLY B 1 21 ? 7.629 -3.254 -6.02 1 97.62 21 GLY B CA 1
ATOM 978 C C . GLY B 1 21 ? 7.859 -3.723 -4.598 1 97.62 21 GLY B C 1
ATOM 979 O O . GLY B 1 21 ? 8.898 -4.309 -4.293 1 97.62 21 GLY B O 1
ATOM 980 N N . VAL B 1 22 ? 6.918 -3.357 -3.689 1 97.38 22 VAL B N 1
ATOM 981 C CA . VAL B 1 22 ? 6.938 -3.727 -2.277 1 97.38 22 VAL B CA 1
ATOM 982 C C . VAL B 1 22 ? 5.613 -4.379 -1.895 1 97.38 22 VAL B C 1
ATOM 984 O O . VAL B 1 22 ? 4.543 -3.855 -2.211 1 97.38 22 VAL B O 1
ATOM 987 N N . VAL B 1 23 ? 5.684 -5.566 -1.17 1 96.81 23 VAL B N 1
ATOM 988 C CA . VAL B 1 23 ? 4.48 -6.258 -0.723 1 96.81 23 VAL B CA 1
ATOM 989 C C . VAL B 1 23 ? 3.859 -5.512 0.455 1 96.81 23 VAL B C 1
ATOM 991 O O . VAL B 1 23 ? 4.512 -5.312 1.484 1 96.81 23 VAL B O 1
ATOM 994 N N . VAL B 1 24 ? 2.578 -5.18 0.29 1 95.94 24 VAL B N 1
ATOM 995 C CA . VAL B 1 24 ? 1.943 -4.41 1.354 1 95.94 24 VAL B CA 1
ATOM 996 C C . VAL B 1 24 ? 0.938 -5.289 2.098 1 95.94 24 VAL B C 1
ATOM 998 O O . VAL B 1 24 ? 0.562 -4.988 3.232 1 95.94 24 VAL B O 1
ATOM 1001 N N . ASP B 1 25 ? 0.437 -6.297 1.479 1 94.56 25 ASP B N 1
ATOM 1002 C CA . ASP B 1 25 ? -0.505 -7.23 2.088 1 94.56 25 ASP B CA 1
ATOM 1003 C C . ASP B 1 25 ? -0.531 -8.555 1.33 1 94.56 25 ASP B C 1
ATOM 1005 O O . ASP B 1 25 ? -0.127 -8.617 0.167 1 94.56 25 ASP B O 1
ATOM 1009 N N . ILE B 1 26 ? -0.974 -9.594 2.053 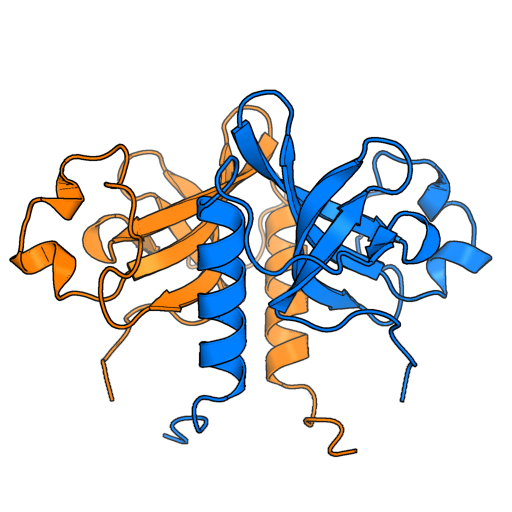1 93.88 26 ILE B N 1
ATOM 1010 C CA . ILE B 1 26 ? -1.012 -10.93 1.467 1 93.88 26 ILE B CA 1
ATOM 1011 C C . ILE B 1 26 ? -2.365 -11.578 1.745 1 93.88 26 ILE B C 1
ATOM 1013 O O . ILE B 1 26 ? -2.832 -11.586 2.887 1 93.88 26 ILE B O 1
ATOM 1017 N N . ASP B 1 27 ? -2.941 -12.086 0.689 1 92.06 27 ASP B N 1
ATOM 1018 C CA . ASP B 1 27 ? -4.137 -12.914 0.804 1 92.06 27 ASP B CA 1
ATOM 1019 C C . ASP B 1 27 ? -3.816 -14.383 0.538 1 92.06 27 ASP B C 1
ATOM 1021 O O . ASP B 1 27 ? -3.178 -14.711 -0.464 1 92.06 27 ASP B O 1
ATOM 1025 N N . PRO B 1 28 ? -4.293 -15.227 1.461 1 91.69 28 PRO B N 1
ATOM 1026 C CA . PRO B 1 28 ? -4.02 -16.656 1.257 1 91.69 28 PRO B CA 1
ATOM 1027 C C . PRO B 1 28 ? -4.559 -17.172 -0.074 1 91.69 28 PRO B C 1
ATOM 1029 O O . PRO B 1 28 ? -4.016 -18.125 -0.63 1 91.69 28 PRO B O 1
ATOM 1032 N N . GLU B 1 29 ? -5.66 -16.562 -0.477 1 91.19 29 GLU B N 1
ATOM 1033 C CA . GLU B 1 29 ? -6.266 -16.859 -1.771 1 91.19 29 GLU B 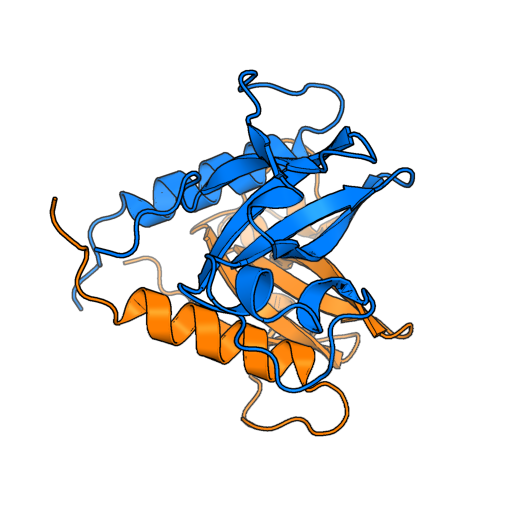CA 1
ATOM 1034 C C . GLU B 1 29 ? -6.871 -15.609 -2.4 1 91.19 29 GLU B C 1
ATOM 1036 O O . GLU B 1 29 ? -6.984 -14.57 -1.745 1 91.19 29 GLU B O 1
ATOM 1041 N N . TYR B 1 30 ? -7.168 -15.742 -3.797 1 89.81 30 TYR B N 1
ATOM 1042 C CA . TYR B 1 30 ? -7.781 -14.594 -4.461 1 89.81 30 TYR B CA 1
ATOM 1043 C C . TYR B 1 30 ? -9 -14.109 -3.688 1 89.81 30 TYR B C 1
ATOM 1045 O O . TYR B 1 30 ? -9.867 -14.898 -3.32 1 89.81 30 TYR B O 1
ATOM 1053 N N . SER B 1 31 ? -9.078 -12.805 -3.439 1 85.19 31 SER B N 1
ATOM 1054 C CA . SER B 1 31 ? -10.109 -12.328 -2.523 1 85.19 31 SER B CA 1
ATOM 1055 C C . SER B 1 31 ? -10.867 -11.141 -3.115 1 85.19 31 SER B C 1
ATOM 1057 O O . SER B 1 31 ? -11.703 -10.539 -2.441 1 85.19 31 SER B O 1
ATOM 1059 N N . LEU B 1 32 ? -10.648 -10.75 -4.348 1 83.94 32 LEU B N 1
ATOM 1060 C CA . LEU B 1 32 ? -11.352 -9.609 -4.918 1 83.94 32 LEU B CA 1
ATOM 1061 C C . LEU B 1 32 ? -12.648 -10.039 -5.594 1 83.94 32 LEU B C 1
ATOM 1063 O O . LEU B 1 32 ? -12.727 -11.148 -6.125 1 83.94 32 LEU B O 1
ATOM 1067 N N . ASP B 1 33 ? -13.609 -9.148 -5.418 1 74.81 33 ASP B N 1
ATOM 1068 C CA . ASP B 1 33 ? -14.883 -9.438 -6.066 1 74.81 33 ASP B CA 1
ATOM 1069 C C . ASP B 1 33 ? -14.789 -9.227 -7.574 1 74.81 33 ASP B C 1
ATOM 1071 O O . ASP B 1 33 ? -15.414 -9.961 -8.352 1 74.81 33 ASP B O 1
ATOM 1075 N N . GLU B 1 34 ? -14.125 -8.156 -7.938 1 62.66 34 GLU B N 1
ATOM 1076 C CA . GLU B 1 34 ? -14.062 -7.898 -9.367 1 62.66 34 GLU B CA 1
ATOM 1077 C C . GLU B 1 34 ? -12.898 -8.648 -10.016 1 62.66 34 GLU B C 1
ATOM 1079 O O . GLU B 1 34 ? -11.797 -8.672 -9.477 1 62.66 34 GLU B O 1
ATOM 1084 N N . PRO B 1 35 ? -13.281 -9.305 -11.031 1 55.41 35 PRO B N 1
ATOM 1085 C CA . PRO B 1 35 ? -12.266 -10.102 -11.727 1 55.41 35 PRO B CA 1
ATOM 1086 C C . PRO B 1 35 ? -11.008 -9.297 -12.055 1 55.41 35 PRO B C 1
ATOM 1088 O O . PRO B 1 35 ? -11.094 -8.094 -12.281 1 55.41 35 PRO B O 1
ATOM 1091 N N . ALA B 1 36 ? -9.922 -9.844 -11.602 1 55.56 36 ALA B N 1
ATOM 1092 C CA . ALA B 1 36 ? -8.648 -9.266 -12.016 1 55.56 36 ALA B CA 1
ATOM 1093 C C . ALA B 1 36 ? -8.625 -8.992 -13.516 1 55.56 36 ALA B C 1
ATOM 1095 O O . ALA B 1 36 ? -9.344 -9.648 -14.281 1 55.56 36 ALA B O 1
ATOM 1096 N N . GLU B 1 37 ? -8.234 -7.684 -13.844 1 54.84 37 GLU B N 1
ATOM 1097 C CA . GLU B 1 37 ? -8.102 -7.469 -15.281 1 54.84 37 GLU B CA 1
ATOM 1098 C C . GLU B 1 37 ? -7.504 -8.695 -15.977 1 54.84 37 GLU B C 1
ATOM 1100 O O . GLU B 1 37 ? -7.711 -8.898 -17.172 1 54.84 37 GLU B O 1
ATOM 1105 N N . ASP B 1 38 ? -6.73 -9.391 -15.203 1 56.34 38 ASP B N 1
ATOM 1106 C CA . ASP B 1 38 ? -6.047 -10.484 -15.891 1 56.34 38 ASP B CA 1
ATOM 1107 C C . ASP B 1 38 ? -6.789 -11.805 -15.695 1 56.34 38 ASP B C 1
ATOM 1109 O O . ASP B 1 38 ? -7.395 -12.031 -14.641 1 56.34 38 ASP B O 1
ATOM 1113 N N . AS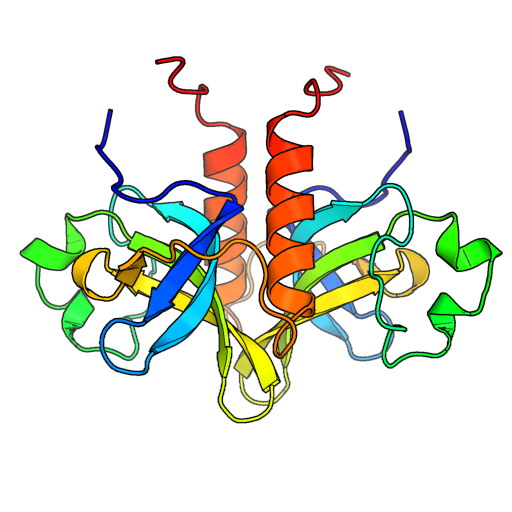P B 1 39 ? -6.902 -12.5 -16.734 1 60.72 39 ASP B N 1
ATOM 1114 C CA . ASP B 1 39 ? -7.496 -13.82 -16.906 1 60.72 39 ASP B CA 1
ATOM 1115 C C . ASP B 1 39 ? -6.902 -14.82 -15.914 1 60.72 39 ASP B C 1
ATOM 1117 O O . ASP B 1 39 ? -7.324 -15.977 -15.859 1 60.72 39 ASP B O 1
ATOM 1121 N N . LEU B 1 40 ? -5.996 -14.406 -15.156 1 72.81 40 LEU B N 1
ATOM 1122 C CA . LEU B 1 40 ? -5.332 -15.352 -14.273 1 72.81 40 LEU B CA 1
ATOM 1123 C C . LEU B 1 40 ? -6.258 -15.766 -13.125 1 72.81 40 LEU B C 1
ATOM 1125 O O . LEU B 1 40 ? -6.23 -16.922 -12.688 1 72.81 40 LEU B O 1
ATOM 1129 N N . ALA B 1 41 ? -7.094 -14.852 -12.891 1 69.12 41 ALA B N 1
ATOM 1130 C CA . ALA B 1 41 ? -8 -15.125 -11.781 1 69.12 41 ALA B CA 1
ATOM 1131 C C . ALA B 1 41 ? -9.086 -16.125 -12.195 1 69.12 41 ALA B C 1
ATOM 1133 O O . ALA B 1 41 ? -9.844 -16.609 -11.352 1 69.12 41 ALA B O 1
ATOM 1134 N N . ASP B 1 42 ? -9 -16.391 -13.398 1 76.62 42 ASP B N 1
ATOM 1135 C CA . ASP B 1 42 ? -9.977 -17.359 -13.867 1 76.62 42 ASP B CA 1
ATOM 1136 C C . ASP B 1 42 ? -9.445 -18.781 -13.711 1 76.62 42 ASP B C 1
ATOM 1138 O O . ASP B 1 42 ? -10.188 -19.75 -13.875 1 76.62 42 ASP B O 1
ATOM 1142 N N . ASN B 1 43 ? -8.211 -18.828 -13.438 1 82.06 43 ASN B N 1
ATOM 1143 C CA . ASN B 1 43 ? -7.582 -20.125 -13.188 1 82.06 43 ASN B CA 1
ATOM 1144 C C . ASN B 1 43 ? -7.719 -20.531 -11.727 1 82.06 43 ASN B C 1
ATOM 1146 O O . ASN B 1 43 ? -7.164 -19.891 -10.836 1 82.06 43 ASN B O 1
ATOM 1150 N N . ASP B 1 44 ? -8.422 -21.531 -11.5 1 82.56 44 ASP B N 1
ATOM 1151 C CA . ASP B 1 44 ? -8.75 -22 -10.148 1 82.56 44 ASP B CA 1
ATOM 1152 C C . ASP B 1 44 ? -7.477 -22.266 -9.344 1 82.56 44 ASP B C 1
ATOM 1154 O O . ASP B 1 44 ? -7.422 -21.969 -8.148 1 82.56 44 ASP B O 1
ATOM 1158 N N . ALA B 1 45 ? -6.594 -22.906 -10.016 1 85.31 45 ALA B N 1
ATOM 1159 C CA . ALA B 1 45 ? -5.344 -23.219 -9.336 1 85.31 45 ALA B CA 1
ATOM 1160 C C . ALA B 1 45 ? -4.648 -21.953 -8.844 1 85.31 45 ALA B C 1
ATOM 1162 O O . ALA B 1 45 ? -4.109 -21.922 -7.73 1 85.31 45 ALA B O 1
ATOM 1163 N N . LEU B 1 46 ? -4.703 -20.984 -9.703 1 85.69 46 LEU B N 1
ATOM 1164 C CA . LEU B 1 46 ? -4.074 -19.734 -9.328 1 85.69 46 LEU B CA 1
ATOM 1165 C C . LEU B 1 46 ? -4.898 -19.016 -8.258 1 85.69 46 LEU B C 1
ATOM 1167 O O . LEU B 1 46 ? -4.34 -18.344 -7.379 1 85.69 46 LEU B O 1
ATOM 1171 N N . ARG B 1 47 ? -6.125 -19.188 -8.312 1 87 47 ARG B N 1
ATOM 1172 C CA . ARG B 1 47 ? -6.996 -18.516 -7.352 1 87 47 ARG B CA 1
ATOM 1173 C C . ARG B 1 47 ? -6.797 -19.062 -5.945 1 87 47 ARG B C 1
ATOM 1175 O O . ARG B 1 47 ? -7.012 -18.359 -4.957 1 87 47 ARG B O 1
ATOM 1182 N N . SER B 1 48 ? -6.363 -20.328 -5.879 1 88.88 48 SER B N 1
ATOM 1183 C CA . SER B 1 48 ? -6.203 -20.984 -4.582 1 88.88 48 SER B CA 1
ATOM 1184 C C . SER B 1 48 ? -4.805 -20.766 -4.02 1 88.88 48 SER B C 1
ATOM 1186 O O . SER B 1 48 ? -4.508 -21.188 -2.896 1 88.88 48 SER B O 1
ATOM 1188 N N . ALA B 1 49 ? -4.012 -20.062 -4.773 1 91.5 49 ALA B N 1
ATOM 1189 C CA . ALA B 1 49 ? -2.664 -19.719 -4.332 1 91.5 49 ALA B CA 1
ATOM 1190 C C . ALA B 1 49 ? -2.641 -18.344 -3.674 1 91.5 49 ALA B C 1
ATOM 1192 O O . ALA B 1 49 ? -3.598 -17.578 -3.797 1 91.5 49 ALA B O 1
ATOM 1193 N N . PRO B 1 50 ? -1.599 -18.078 -2.961 1 94.19 50 PRO B N 1
ATOM 1194 C CA . PRO B 1 50 ? -1.502 -16.75 -2.342 1 94.19 50 PRO B CA 1
ATOM 1195 C C . PRO B 1 50 ? -1.459 -15.625 -3.367 1 94.19 50 PRO B C 1
ATOM 1197 O O . PRO B 1 50 ? -0.811 -15.758 -4.41 1 94.19 50 PRO B O 1
ATOM 1200 N N . TRP B 1 51 ? -2.164 -14.578 -3.09 1 93.75 51 TRP B N 1
ATOM 1201 C CA . TRP B 1 51 ? -2.164 -13.344 -3.865 1 93.75 51 TRP B CA 1
ATOM 1202 C C . TRP B 1 51 ? -1.625 -12.18 -3.037 1 93.75 51 TRP B C 1
ATOM 1204 O O . TRP B 1 51 ? -1.824 -12.133 -1.82 1 93.75 51 TRP B O 1
ATOM 1214 N N . TYR B 1 52 ? -0.999 -11.242 -3.727 1 95.38 52 TYR B N 1
ATOM 1215 C CA . TYR B 1 52 ? -0.254 -10.195 -3.035 1 95.38 52 TYR B CA 1
ATOM 1216 C C . TYR B 1 52 ? -0.708 -8.82 -3.49 1 95.38 52 TYR B C 1
ATOM 1218 O O . TYR B 1 52 ? -0.869 -8.57 -4.688 1 95.38 52 TYR B O 1
ATOM 1226 N N . HIS B 1 53 ? -1.012 -7.996 -2.504 1 95.38 53 HIS B N 1
ATOM 1227 C CA . HIS B 1 53 ? -1.11 -6.57 -2.791 1 95.38 53 HIS B CA 1
ATOM 1228 C C . HIS B 1 53 ? 0.269 -5.922 -2.838 1 95.38 53 HIS B C 1
ATOM 1230 O O . HIS B 1 53 ? 0.952 -5.832 -1.816 1 95.38 53 HIS B O 1
ATOM 1236 N N . VAL B 1 54 ? 0.658 -5.371 -4.023 1 97.12 54 VAL B N 1
ATOM 1237 C CA . VAL B 1 54 ? 2.008 -4.855 -4.23 1 97.12 54 VAL B CA 1
ATOM 1238 C C . VAL B 1 54 ? 1.94 -3.432 -4.773 1 97.12 54 VAL B C 1
ATOM 1240 O O . VAL B 1 54 ? 1.132 -3.135 -5.656 1 97.12 54 VAL B O 1
ATOM 1243 N N . VAL B 1 55 ? 2.727 -2.574 -4.219 1 97.06 55 VAL B N 1
ATOM 1244 C CA . VAL B 1 55 ? 2.953 -1.266 -4.82 1 97.06 55 VAL B CA 1
ATOM 1245 C C . VAL B 1 55 ? 4.16 -1.327 -5.754 1 97.06 55 VAL B C 1
ATOM 1247 O O . VAL B 1 55 ? 5.293 -1.513 -5.301 1 97.06 55 VAL B O 1
ATOM 1250 N N . MET B 1 56 ? 3.857 -1.119 -7.051 1 96.88 56 MET B N 1
ATOM 1251 C CA . MET B 1 56 ? 4.91 -1.235 -8.055 1 96.88 56 MET B CA 1
ATOM 1252 C C . MET B 1 56 ? 5.168 0.109 -8.727 1 96.88 56 MET B C 1
ATOM 1254 O O . MET B 1 56 ? 4.238 0.88 -8.969 1 96.88 56 MET B O 1
ATOM 1258 N N . GLU B 1 57 ? 6.395 0.263 -8.984 1 95.31 57 GLU B N 1
ATOM 1259 C CA . GLU B 1 57 ? 6.734 1.447 -9.773 1 95.31 57 GLU B CA 1
ATOM 1260 C C . GLU B 1 57 ? 6.738 1.136 -11.266 1 95.31 57 GLU B C 1
ATOM 1262 O O . GLU B 1 57 ? 7.484 0.265 -11.719 1 95.31 57 GLU B O 1
ATOM 1267 N N . ASP B 1 58 ? 5.918 1.883 -11.938 1 92.31 58 ASP B N 1
ATOM 1268 C CA . ASP B 1 58 ? 5.836 1.614 -13.367 1 92.31 58 ASP B CA 1
ATOM 1269 C C . ASP B 1 58 ? 6.891 2.406 -14.141 1 92.31 58 ASP B C 1
ATOM 1271 O O . ASP B 1 58 ? 7.777 3.018 -13.539 1 92.31 58 ASP B O 1
ATOM 1275 N N . ASP B 1 59 ? 6.824 2.381 -15.508 1 91.69 59 ASP B N 1
ATOM 1276 C CA . ASP B 1 59 ? 7.828 2.99 -16.375 1 91.69 59 ASP B CA 1
ATOM 1277 C C . ASP B 1 59 ? 7.836 4.512 -16.219 1 91.69 59 ASP B C 1
ATOM 1279 O O . ASP B 1 59 ? 8.836 5.164 -16.531 1 91.69 59 ASP B O 1
ATOM 1283 N N . ASP B 1 60 ? 6.773 5.113 -15.773 1 89.75 60 ASP B N 1
ATOM 1284 C CA . ASP B 1 60 ? 6.672 6.559 -15.594 1 89.75 60 ASP B CA 1
ATOM 1285 C C . ASP B 1 60 ? 7.105 6.965 -14.188 1 89.75 60 ASP B C 1
ATOM 1287 O O . ASP B 1 60 ? 7.027 8.141 -13.82 1 89.75 60 ASP B O 1
ATOM 1291 N N . GLY B 1 61 ? 7.508 5.996 -13.398 1 90.12 61 GLY B N 1
ATOM 1292 C CA . GLY B 1 61 ? 7.961 6.266 -12.047 1 90.12 61 GLY B CA 1
ATOM 1293 C C . GLY B 1 61 ? 6.828 6.383 -11.047 1 90.12 61 GLY B C 1
ATOM 1294 O O . GLY B 1 61 ? 7.02 6.879 -9.938 1 90.12 61 GLY B O 1
ATOM 1295 N N . GLN B 1 62 ? 5.656 6 -11.492 1 91.69 62 GLN B N 1
ATOM 1296 C CA . GLN B 1 62 ? 4.512 6.055 -10.594 1 91.69 62 GLN B CA 1
ATOM 1297 C C . GLN B 1 62 ? 4.395 4.77 -9.773 1 91.69 62 GLN B C 1
ATOM 1299 O O . GLN B 1 62 ? 4.602 3.674 -10.297 1 91.69 62 GLN B O 1
ATOM 1304 N N . ALA B 1 63 ? 4.098 4.988 -8.516 1 95.25 63 ALA B N 1
ATOM 1305 C CA . ALA B 1 63 ? 3.891 3.84 -7.641 1 95.25 63 ALA B CA 1
ATOM 1306 C C . ALA B 1 63 ? 2.436 3.383 -7.664 1 95.25 63 ALA B C 1
ATOM 1308 O O . ALA B 1 63 ? 1.578 3.982 -7.012 1 95.25 63 ALA B O 1
ATOM 1309 N N . VAL B 1 64 ? 2.197 2.293 -8.336 1 95.31 64 VAL B N 1
ATOM 1310 C CA . VAL B 1 64 ? 0.826 1.843 -8.555 1 95.31 64 VAL B CA 1
ATOM 1311 C C . VAL B 1 64 ? 0.564 0.573 -7.746 1 95.31 64 VAL B C 1
ATOM 1313 O O . VAL B 1 64 ? 1.376 -0.355 -7.758 1 95.31 64 VAL B O 1
ATOM 1316 N N . HIS B 1 65 ? -0.56 0.587 -7.066 1 95.69 65 HIS B N 1
ATOM 1317 C CA . HIS B 1 65 ? -0.97 -0.622 -6.359 1 95.69 65 HIS B CA 1
ATOM 1318 C C . HIS B 1 65 ? -1.48 -1.681 -7.332 1 95.69 65 HIS B C 1
ATOM 1320 O O . HIS B 1 65 ? -2.338 -1.396 -8.172 1 95.69 65 HIS B O 1
ATOM 1326 N N . THR B 1 66 ? -0.97 -2.867 -7.176 1 94.19 66 THR B N 1
ATOM 1327 C CA . THR B 1 66 ? -1.327 -3.98 -8.047 1 94.19 66 THR B CA 1
ATOM 1328 C C . THR B 1 66 ? -1.584 -5.246 -7.234 1 94.19 66 THR B C 1
ATOM 1330 O O . THR B 1 66 ? -0.952 -5.461 -6.195 1 94.19 66 THR B O 1
ATOM 1333 N N . TYR B 1 67 ? -2.588 -5.895 -7.652 1 93.94 67 TYR B N 1
ATOM 1334 C CA . TYR B 1 67 ? -2.914 -7.184 -7.051 1 93.94 67 TYR B CA 1
ATOM 1335 C C . TYR B 1 67 ? -2.445 -8.336 -7.934 1 93.94 67 TYR B C 1
ATOM 1337 O O . TYR B 1 67 ? -2.992 -8.555 -9.016 1 93.94 67 TYR B O 1
ATOM 1345 N N . LEU B 1 68 ? -1.441 -9.211 -7.457 1 94.62 68 LEU B N 1
ATOM 1346 C CA . LEU B 1 68 ? -0.774 -10.188 -8.305 1 94.62 68 LEU B CA 1
ATOM 1347 C C . LEU B 1 68 ? -0.749 -11.555 -7.637 1 94.62 68 LEU B C 1
ATOM 1349 O O . LEU B 1 68 ? -0.594 -11.656 -6.418 1 94.62 68 LEU B O 1
ATOM 1353 N N . ALA B 1 69 ? -0.787 -12.523 -8.516 1 94.81 69 ALA B N 1
ATOM 1354 C CA . ALA B 1 69 ? -0.595 -13.883 -8.031 1 94.81 69 ALA B CA 1
ATOM 1355 C C . ALA B 1 69 ? 0.875 -14.156 -7.723 1 94.81 69 ALA B C 1
ATOM 1357 O O . ALA B 1 69 ? 1.764 -13.539 -8.312 1 94.81 69 ALA B O 1
ATOM 1358 N N . GLU B 1 70 ? 1.086 -15.148 -6.836 1 95.19 70 GLU B N 1
ATOM 1359 C CA . GLU B 1 70 ? 2.447 -15.523 -6.465 1 95.19 70 GLU B CA 1
ATOM 1360 C C . GLU B 1 70 ? 3.285 -15.859 -7.695 1 95.19 70 GLU B C 1
ATOM 1362 O O . GLU B 1 70 ? 4.465 -15.5 -7.766 1 95.19 70 GLU B O 1
ATOM 1367 N N . ALA B 1 71 ? 2.662 -16.406 -8.672 1 93.62 71 ALA B N 1
ATOM 1368 C CA . ALA B 1 71 ? 3.344 -16.844 -9.891 1 93.62 71 ALA B CA 1
ATOM 1369 C C . ALA B 1 71 ? 3.816 -15.648 -10.711 1 93.62 71 ALA B C 1
ATOM 1371 O O . ALA B 1 71 ? 4.68 -15.781 -11.586 1 93.62 71 ALA B O 1
ATOM 1372 N N . GLN B 1 72 ? 3.307 -14.484 -10.453 1 95.44 72 GLN B N 1
ATOM 1373 C CA . GLN B 1 72 ? 3.633 -13.297 -11.234 1 95.44 72 GLN B CA 1
ATOM 1374 C C . GLN B 1 72 ? 4.746 -12.484 -10.57 1 95.44 72 GLN B C 1
ATOM 1376 O O . GLN B 1 72 ? 5.152 -11.445 -11.094 1 95.44 72 GLN B O 1
ATOM 1381 N N . LEU B 1 73 ? 5.176 -12.977 -9.484 1 96.69 73 LEU B N 1
ATOM 1382 C CA . LEU B 1 73 ? 6.176 -12.234 -8.727 1 96.69 73 LEU B CA 1
ATOM 1383 C C . LEU B 1 73 ? 7.5 -12.984 -8.695 1 96.69 73 LEU B C 1
ATOM 1385 O O . LEU B 1 73 ? 7.52 -14.219 -8.688 1 96.69 73 LEU B O 1
ATOM 1389 N N . SER B 1 74 ? 8.516 -12.266 -8.711 1 97.06 74 SER B N 1
ATOM 1390 C CA . SER B 1 74 ? 9.852 -12.789 -8.477 1 97.06 74 SER B CA 1
ATOM 1391 C C . SER B 1 74 ? 10.531 -12.055 -7.324 1 97.06 74 SER B C 1
ATOM 1393 O O . SER B 1 74 ? 10.234 -10.883 -7.062 1 97.06 74 SER B O 1
ATOM 1395 N N . GLY B 1 75 ? 11.398 -12.711 -6.641 1 95.19 75 GLY B N 1
ATOM 1396 C CA . GLY B 1 75 ? 12.117 -12.109 -5.531 1 95.19 75 GLY B CA 1
ATOM 1397 C C . GLY B 1 75 ? 13.117 -11.055 -5.973 1 95.19 75 GLY B C 1
ATOM 1398 O O . GLY B 1 75 ? 13.609 -11.094 -7.102 1 95.19 75 GLY B O 1
ATOM 1399 N N . GLU B 1 76 ? 13.242 -10.07 -5.16 1 94.94 76 GLU B N 1
ATOM 1400 C CA . GLU B 1 76 ? 14.266 -9.047 -5.34 1 94.94 76 GLU B CA 1
ATOM 1401 C C . GLU B 1 76 ? 15.352 -9.156 -4.266 1 94.94 76 GLU B C 1
ATOM 1403 O O . GLU B 1 76 ? 15.047 -9.117 -3.07 1 94.94 76 GLU B O 1
ATOM 1408 N N . SER B 1 77 ? 16.531 -9.266 -4.656 1 89.44 77 SER B N 1
ATOM 1409 C CA . SER B 1 77 ? 17.609 -9.516 -3.711 1 89.44 77 SER B CA 1
ATOM 1410 C C . SER B 1 77 ? 18.281 -8.219 -3.285 1 89.44 77 SER B C 1
ATOM 1412 O O . SER B 1 77 ? 18.844 -8.133 -2.189 1 89.44 77 SER B O 1
ATOM 1414 N N . GLN B 1 78 ? 18.188 -7.215 -4.133 1 89.75 78 GLN B N 1
ATOM 1415 C CA . GLN B 1 78 ? 18.828 -5.945 -3.814 1 89.75 78 GLN B CA 1
ATOM 1416 C C . GLN B 1 78 ? 18 -5.145 -2.812 1 89.75 78 GLN B C 1
ATOM 1418 O O . GLN B 1 78 ? 16.797 -5.023 -2.959 1 89.75 78 GLN B O 1
ATOM 1423 N N . ASP B 1 79 ? 18.672 -4.578 -1.909 1 86.31 79 ASP B N 1
ATOM 1424 C CA . ASP B 1 79 ? 17.984 -3.805 -0.886 1 86.31 79 ASP B CA 1
ATOM 1425 C C . ASP B 1 79 ? 17.922 -2.324 -1.256 1 86.31 79 ASP B C 1
ATOM 1427 O O . ASP B 1 79 ? 17.062 -1.586 -0.768 1 86.31 79 ASP B O 1
ATOM 1431 N N . GLU B 1 80 ? 18.891 -2.041 -2.008 1 91.5 80 GLU B N 1
ATOM 1432 C CA . GLU B 1 80 ? 18.953 -0.631 -2.381 1 91.5 80 GLU B CA 1
ATOM 1433 C C . GLU B 1 80 ? 18.766 -0.449 -3.885 1 91.5 80 GLU B C 1
ATOM 1435 O O . GLU B 1 80 ? 19.406 -1.147 -4.684 1 91.5 80 GLU B O 1
ATOM 1440 N N . HIS B 1 81 ? 17.953 0.456 -4.184 1 94.25 81 HIS B N 1
ATOM 1441 C CA . HIS B 1 81 ? 17.656 0.805 -5.57 1 94.25 81 HIS B CA 1
ATOM 1442 C C . HIS B 1 81 ? 17.734 2.312 -5.785 1 94.25 81 HIS B C 1
ATOM 1444 O O . HIS B 1 81 ? 16.734 3.01 -5.676 1 94.25 81 HIS B O 1
ATOM 1450 N N . PRO B 1 82 ? 18.969 2.795 -6.152 1 89.62 82 PRO B N 1
ATOM 1451 C CA . PRO B 1 82 ? 19.156 4.242 -6.273 1 89.62 82 PRO B CA 1
ATOM 1452 C C . PRO B 1 82 ? 18.203 4.887 -7.277 1 89.62 82 PRO B C 1
ATOM 1454 O O . PRO B 1 82 ? 17.875 6.066 -7.152 1 89.62 82 PRO B O 1
ATOM 1457 N N . GLU B 1 83 ? 17.766 4.141 -8.281 1 89.88 83 GLU B N 1
ATOM 1458 C CA . GLU B 1 83 ? 16.875 4.676 -9.312 1 89.88 83 GLU B CA 1
ATOM 1459 C C . GLU B 1 83 ? 15.43 4.699 -8.828 1 89.88 83 GLU B C 1
ATOM 1461 O O . GLU B 1 83 ? 14.57 5.344 -9.445 1 89.88 83 GLU B O 1
ATOM 1466 N N . GLN B 1 84 ? 15.125 4.02 -7.809 1 91.69 84 GLN B N 1
ATOM 1467 C CA . GLN B 1 84 ? 13.773 3.924 -7.266 1 91.69 84 GLN B CA 1
ATOM 1468 C C . GLN B 1 84 ? 13.789 3.979 -5.742 1 91.69 84 GLN B C 1
ATOM 1470 O O . GLN B 1 84 ? 13.312 3.055 -5.078 1 91.69 84 GLN B O 1
ATOM 1475 N N . PRO B 1 85 ? 14.266 5.109 -5.188 1 89.81 85 PRO B N 1
ATOM 1476 C CA . PRO B 1 85 ? 14.398 5.215 -3.732 1 89.81 85 PRO B CA 1
ATOM 1477 C C . PRO B 1 85 ? 13.055 5.145 -3.012 1 89.81 85 PRO B C 1
ATOM 1479 O O . PRO B 1 85 ? 12.992 4.73 -1.852 1 89.81 85 PRO B O 1
ATOM 1482 N N . SER B 1 86 ? 11.984 5.574 -3.674 1 88.25 86 SER B N 1
ATOM 1483 C CA . SER B 1 86 ? 10.664 5.551 -3.053 1 88.25 86 SER B CA 1
ATOM 1484 C C . SER B 1 86 ? 10.266 4.133 -2.658 1 88.25 86 SER B C 1
ATOM 1486 O O . SER B 1 86 ? 9.641 3.924 -1.616 1 88.25 86 SER B O 1
ATOM 1488 N N . MET B 1 87 ? 10.648 3.182 -3.453 1 94.38 87 MET B N 1
ATOM 1489 C CA . MET B 1 87 ? 10.352 1.784 -3.154 1 94.38 87 MET B CA 1
ATOM 1490 C C . MET B 1 87 ? 11.141 1.306 -1.939 1 94.38 87 MET B C 1
ATOM 1492 O O . MET B 1 87 ? 10.617 0.57 -1.103 1 94.38 87 MET B O 1
ATOM 1496 N N . ASP B 1 88 ? 12.406 1.723 -1.853 1 94.38 88 ASP B N 1
ATOM 1497 C CA . ASP B 1 88 ? 13.219 1.369 -0.695 1 94.38 88 ASP B CA 1
ATOM 1498 C C . ASP B 1 88 ? 12.648 1.967 0.587 1 94.38 88 ASP B C 1
ATOM 1500 O O . ASP B 1 88 ? 12.594 1.299 1.622 1 94.38 88 ASP B O 1
ATOM 1504 N N . GLU B 1 89 ? 12.219 3.111 0.48 1 91.56 89 GLU B N 1
ATOM 1505 C CA . GLU B 1 89 ? 11.68 3.816 1.642 1 91.56 89 GLU B CA 1
ATOM 1506 C C . GLU B 1 89 ? 10.367 3.197 2.104 1 91.56 89 GLU B C 1
ATOM 1508 O O . GLU B 1 89 ? 10.141 3.027 3.305 1 91.56 89 GLU B O 1
ATOM 1513 N N . LEU B 1 90 ? 9.516 2.947 1.107 1 94 90 LEU B N 1
ATOM 1514 C CA . LEU B 1 90 ? 8.258 2.291 1.455 1 94 90 LEU B CA 1
ATOM 1515 C C . LEU B 1 90 ? 8.523 0.944 2.123 1 94 90 LEU B C 1
ATOM 1517 O O . LEU B 1 90 ? 7.918 0.632 3.154 1 94 90 LEU B O 1
ATOM 1521 N N . ALA B 1 91 ? 9.391 0.199 1.592 1 95.75 91 ALA B N 1
ATOM 1522 C CA . ALA B 1 91 ? 9.734 -1.103 2.16 1 95.75 91 ALA B CA 1
ATOM 1523 C C . ALA B 1 91 ? 10.242 -0.959 3.592 1 95.75 91 ALA B C 1
ATOM 1525 O O . ALA B 1 91 ? 9.805 -1.688 4.488 1 95.75 91 ALA B O 1
ATOM 1526 N N . ALA B 1 92 ? 11.141 -0.067 3.805 1 93.44 92 ALA B N 1
ATOM 1527 C CA . ALA B 1 92 ? 11.703 0.166 5.129 1 93.44 92 ALA B CA 1
ATOM 1528 C C . ALA B 1 92 ? 10.625 0.56 6.129 1 93.44 92 ALA B C 1
ATOM 1530 O O . ALA B 1 92 ? 10.617 0.084 7.266 1 93.44 92 ALA B O 1
ATOM 1531 N N . SER B 1 93 ? 9.773 1.405 5.68 1 92.62 93 SER B N 1
ATOM 1532 C CA . SER B 1 93 ? 8.695 1.868 6.555 1 92.62 93 SER B CA 1
ATOM 1533 C C . SER B 1 93 ? 7.797 0.715 6.98 1 92.62 93 SER B C 1
ATOM 1535 O O . SER B 1 93 ? 7.48 0.57 8.164 1 92.62 93 SER B O 1
ATOM 1537 N N . ILE B 1 94 ? 7.402 -0.113 6.098 1 93.06 94 ILE B N 1
ATOM 1538 C CA . ILE B 1 94 ? 6.52 -1.239 6.387 1 93.06 94 ILE B CA 1
ATOM 1539 C C . ILE B 1 94 ? 7.219 -2.215 7.332 1 93.06 94 ILE B C 1
ATOM 1541 O O . ILE B 1 94 ? 6.621 -2.686 8.297 1 93.06 94 ILE B O 1
ATOM 1545 N N . ARG B 1 95 ? 8.461 -2.475 7.09 1 92.94 95 ARG B N 1
ATOM 1546 C CA . ARG B 1 95 ? 9.211 -3.391 7.941 1 92.94 95 ARG B CA 1
ATOM 1547 C C . ARG B 1 95 ? 9.312 -2.852 9.367 1 92.94 95 ARG B C 1
ATOM 1549 O O . ARG B 1 95 ? 9.211 -3.609 10.328 1 92.94 95 ARG B O 1
ATOM 1556 N N . GLN B 1 96 ? 9.562 -1.581 9.422 1 89.94 96 GLN B N 1
ATOM 1557 C CA . GLN B 1 96 ? 9.641 -0.952 10.734 1 89.94 96 GLN B CA 1
ATOM 1558 C C . GLN B 1 96 ? 8.32 -1.062 11.484 1 89.94 96 GLN B C 1
ATOM 1560 O O . GLN B 1 96 ? 8.297 -1.318 12.688 1 89.94 96 GLN B O 1
ATOM 1565 N N . GLN B 1 97 ? 7.285 -0.84 10.773 1 84.94 97 GLN B N 1
ATOM 1566 C CA . GLN B 1 97 ? 5.953 -0.921 11.367 1 84.94 97 GLN B CA 1
ATOM 1567 C C . GLN B 1 97 ? 5.664 -2.33 11.875 1 84.94 97 GLN B C 1
ATOM 1569 O O . GLN 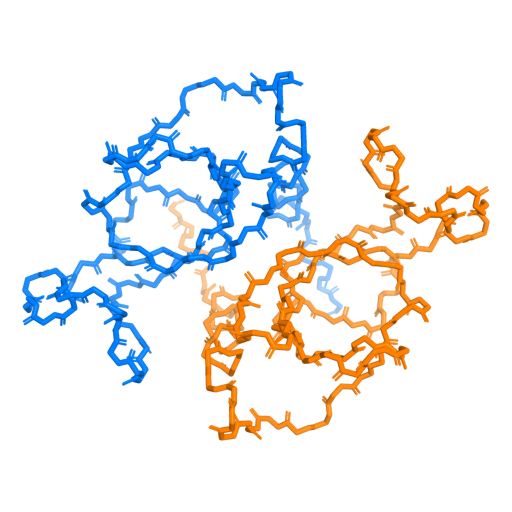B 1 97 ? 5.023 -2.498 12.914 1 84.94 97 GLN B O 1
ATOM 1574 N N . LEU B 1 98 ? 6.109 -3.361 11.164 1 84.69 98 LEU B N 1
ATOM 1575 C CA . LEU B 1 98 ? 5.887 -4.75 11.547 1 84.69 98 LEU B CA 1
ATOM 1576 C C . LEU B 1 98 ? 6.668 -5.098 12.812 1 84.69 98 LEU B C 1
ATOM 1578 O O . LEU B 1 98 ? 6.301 -6.023 13.539 1 84.69 98 LEU B O 1
ATOM 1582 N N . GLN B 1 99 ? 7.75 -4.441 12.969 1 82 99 GLN B N 1
ATOM 1583 C CA . GLN B 1 99 ? 8.586 -4.703 14.133 1 82 99 GLN B CA 1
ATOM 1584 C C . GLN B 1 99 ? 8.133 -3.875 15.336 1 82 99 GLN B C 1
ATOM 1586 O O . GLN B 1 99 ? 8.555 -4.129 16.469 1 82 99 GLN B O 1
ATOM 1591 N N . ALA B 1 100 ? 7.422 -2.807 15.094 1 71.94 100 ALA B N 1
ATOM 1592 C CA . ALA B 1 100 ? 7.02 -1.911 16.172 1 71.94 100 ALA B CA 1
ATOM 1593 C C . ALA B 1 100 ? 6.07 -2.611 17.141 1 71.94 100 ALA B C 1
ATOM 1595 O O . ALA B 1 100 ? 5.176 -3.35 16.719 1 71.94 100 ALA B O 1
ATOM 1596 N N . PRO B 1 101 ? 6.453 -2.631 18.422 1 59.25 101 PRO B N 1
ATOM 1597 C CA . PRO B 1 101 ? 5.555 -3.215 19.422 1 59.25 101 PRO B CA 1
ATOM 1598 C C . PRO B 1 101 ? 4.129 -2.68 19.312 1 59.25 101 PRO B C 1
ATOM 1600 O O . PRO B 1 101 ? 3.924 -1.529 18.922 1 59.25 101 PRO B O 1
ATOM 1603 N N . ARG B 1 102 ? 3.115 -3.459 18.922 1 51.88 102 ARG B N 1
ATOM 1604 C CA . ARG B 1 102 ? 1.73 -2.998 18.922 1 51.88 102 ARG B CA 1
ATOM 1605 C C . ARG B 1 102 ? 1.469 -2.08 20.109 1 51.88 102 ARG B C 1
ATOM 1607 O O . ARG B 1 102 ? 1.831 -2.402 21.25 1 51.88 102 ARG B O 1
ATOM 1614 N N . LEU B 1 103 ? 1.596 -0.836 19.875 1 39.5 103 LEU B N 1
ATOM 1615 C CA . LEU B 1 103 ? 1.221 -0.078 21.062 1 39.5 103 LEU B CA 1
ATOM 1616 C C . LEU B 1 103 ? -0.1 -0.583 21.625 1 39.5 103 LEU B C 1
ATOM 1618 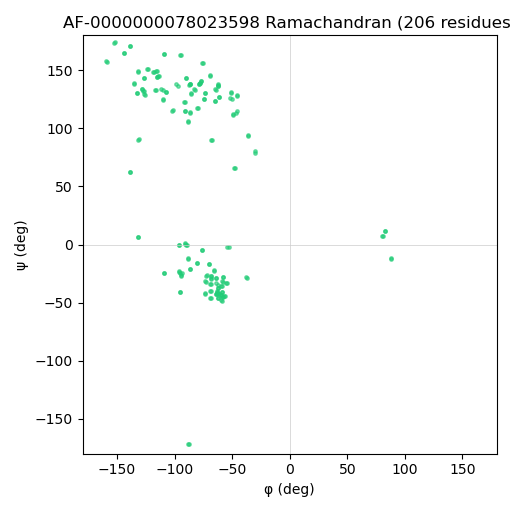O O . LEU B 1 103 ? -1.135 -0.521 20.969 1 39.5 103 LEU B O 1
ATOM 1622 N N . ARG B 1 104 ? -0.116 -1.79 22.109 1 35.75 104 ARG B N 1
ATOM 1623 C CA . ARG B 1 104 ? -1.189 -2.145 23.031 1 35.75 104 ARG B CA 1
ATOM 1624 C C . ARG B 1 104 ? -1.644 -0.932 23.828 1 35.75 104 ARG B C 1
ATOM 1626 O O . ARG B 1 104 ? -0.844 -0.313 24.531 1 35.75 104 ARG B O 1
ATOM 1633 N N . ASN B 1 105 ? -2.492 -0.176 22.953 1 25.67 105 ASN B N 1
ATOM 1634 C CA . ASN B 1 105 ? -3.158 0.608 23.984 1 25.67 105 ASN B CA 1
ATOM 1635 C C . ASN B 1 105 ? -3.764 -0.287 25.062 1 25.67 105 ASN B C 1
ATOM 1637 O O . ASN B 1 105 ? -4.309 -1.349 24.766 1 25.67 105 ASN B O 1
#

Nearest PDB structures (foldseek):
  5ycq-assembly1_A  TM=9.855E-01  e=7.805E-12  Escherichia coli 55989
  8hkz-assembly1_L141  TM=5.174E-01  e=8.446E-02  Sulfolobus acidocaldarius DSM 639
  6uz7-assembly1_AM  TM=3.963E-01  e=7.310E-01  Kluyveromyces lactis
  7d7f-assembly1_D  TM=3.136E-01  e=8.690E+00  Mus musculus
  5oup-assembly1_A  TM=2.514E-01  e=5.230E+00  Toxoplasma gondii

InterPro domains:
  IPR011722 Hemimethylated DNA-binding domain [PF08755] (5-96)
  IPR011722 Hemimethylated DNA-binding domain [SM00992] (3-102)
  IPR011722 Hemimethylated DNA-binding domain [TIGR02097] (4-102)
  IPR022866 Heat shock protein HspQ [MF_01194] (1-105)
  IPR036623 Hemimethylated DNA-binding domain superfamily [G3DSA:2.30.30.390] (1-105)
  IPR036623 Hemimethylated DNA-binding domain superfamily [SSF141255] (4-95)

Organism: NCBI:txid82991

Radius of gyration: 16.49 Å; Cα contacts (8 Å, |Δi|>4): 413; chains: 2; bounding box: 39×46×41 Å

Solvent-accessible surface area (backbone atoms only — not comparable to full-atom values): 11983 Å² total; per-residue (Å²): 125,84,83,61,94,71,53,68,27,36,51,30,21,33,61,88,80,59,33,49,26,25,27,71,37,77,33,68,33,65,78,68,88,65,74,54,95,48,72,57,63,71,34,63,72,54,28,64,30,39,23,33,37,27,42,27,35,48,98,85,68,46,38,32,56,42,80,41,46,59,88,46,49,33,85,47,88,72,76,73,41,89,93,45,50,67,53,40,47,51,19,50,51,44,42,49,57,72,66,45,72,72,75,73,121,125,84,83,61,94,69,52,71,25,37,50,29,22,33,59,88,80,59,35,48,25,25,27,72,36,77,33,67,34,64,78,68,86,64,76,54,96,48,73,56,62,71,33,62,74,54,29,64,31,39,23,34,37,26,40,27,35,47,98,86,67,45,38,33,56,42,81,41,46,57,85,46,48,34,85,48,86,71,74,73,42,91,90,45,51,67,52,41,49,51,19,52,49,42,43,49,58,72,66,45,73,73,76,73,120